Protein AF-A0A653DBW0-F1 (afdb_monomer_lite)

pLDDT: mean 75.41, std 20.05, range [28.97, 97.38]

Foldseek 3Di:
DQVQLVQLQQEPQLVLLVLLLCLLVLLVVCCVPPVVDPDPPLLVVLSVLLSVLSCLLRVVSVVCCQDGLLDGHPDSCVRNPPADPVLNVVSVVVNSVVSSVVSNVLSVLLVVLVCLVCVPDDPPPDPPCVPPPPPPPPDDDDDDDDDDDDDDDDDDDDDPPPSPPPPLVNVLVVVVVVVVVVVVVCLCQQCDPSNHDDVDPVRSVVVVVVLVCLQPPDADPVVVDHGPNFCNNVVNVVCVVVVVVCSSVLSVCCSVLSGSSLSSLVVSLVSLVSLLSSQQWHFDPVHSRDIDGDHDDDSSNVSSVSSNVSSVSSSVSSVVVSVVVVVVVVVVVVVVVPPPPDD

Organism: Callosobruchus maculatus (NCBI:txid64391)

Sequence (343 aa):
MIIYALDRKRVVCHLQDPIKGIVLVFALLYYFFFCRKLMGLQRIFSATTIIVGLFISIDYGLCDEFRCRGYAREKIIDDSGGWSWHTHVAWTAVYVAGLALFAAYFSLLDSYVLDNGEMESHQINIPSSFLSTVSRSVSFPNSNHAASGHYITSSSTDSSHLTKKHSVVHLAMWLHIFGLVIILALFWTDLTPTIGKGKNFAEFLNYTLNGMLCHFEKPVPPNLGPPPCGNVFLFSWFFMCSYVLFVVMSMKFIILSQSAVYTIATMSTALPFVGIWWSLFHVAPHTTGLLIWSPSITGELVCALLGLPIIMVGLYLLCKAHFKDYQWSRIARTNVGSNNAFA

Radius of gyration: 26.09 Å; chains: 1; bounding box: 77×44×79 Å

Secondary structure (DSSP, 8-state):
-HHHH-STTTS-HHHHHHHHHTHHHHHHHHHHHHS-----HHHHHHHHHHHHHHHHHHTHHHH-TTEETTEEPS-THHHHTT--HHHHHHHHHHHHHHHHHHHHHHHHHHHHHHHHHHTTS------GGG---TTTTSS----------------------------HHHHHHHHHHHHHHHHHHTGGGGTSTTTSS-SSHHHHHHHHHHHHHHHHSPPPPGGG-S-TTTTHHHHHHHHHHHHHHHHHHHHHHHHHH--HHHHHHHHHTHHHHHHHHHHHEEE-TTTTTPEEE-----HHHHHHHHHHHHHHHHHHHHHHHHHHHHHHHHHHHHHHHSTTS--

Structure (mmCIF, N/CA/C/O backbone):
data_AF-A0A653DBW0-F1
#
_entry.id   AF-A0A653DBW0-F1
#
loop_
_atom_site.group_PDB
_atom_site.id
_atom_site.type_symbol
_atom_site.label_atom_id
_atom_site.label_alt_id
_atom_site.label_comp_id
_atom_site.label_asym_id
_atom_site.label_entity_id
_atom_site.label_seq_id
_atom_site.pdbx_PDB_ins_code
_atom_site.Cartn_x
_atom_site.Cartn_y
_atom_site.Cartn_z
_atom_site.occupancy
_atom_site.B_iso_or_equiv
_atom_site.auth_seq_id
_atom_site.auth_comp_id
_atom_site.auth_asym_id
_atom_site.auth_atom_id
_atom_site.pdbx_PDB_model_num
ATOM 1 N N . MET A 1 1 ? 1.703 -12.853 -2.819 1.00 53.00 1 MET A N 1
ATOM 2 C CA . MET A 1 1 ? 0.871 -12.370 -3.950 1.00 53.00 1 MET A CA 1
ATOM 3 C C . MET A 1 1 ? 1.147 -10.912 -4.303 1.00 53.00 1 MET A C 1
ATOM 5 O O . MET A 1 1 ? 1.545 -10.677 -5.431 1.00 53.00 1 MET A O 1
ATOM 9 N N . ILE A 1 2 ? 1.041 -9.956 -3.367 1.00 58.25 2 ILE A N 1
ATOM 10 C CA . ILE A 1 2 ? 1.339 -8.528 -3.630 1.00 58.25 2 ILE A CA 1
ATOM 11 C C . ILE A 1 2 ? 2.748 -8.323 -4.217 1.00 58.25 2 ILE A C 1
ATOM 13 O O . ILE A 1 2 ? 2.888 -7.667 -5.238 1.00 58.25 2 ILE A O 1
ATOM 17 N N . ILE A 1 3 ? 3.775 -8.949 -3.632 1.00 59.72 3 ILE A N 1
ATOM 18 C CA . ILE A 1 3 ? 5.172 -8.831 -4.095 1.00 59.72 3 ILE A CA 1
ATOM 19 C C . ILE A 1 3 ? 5.338 -9.310 -5.546 1.00 59.72 3 ILE A C 1
ATOM 21 O O . ILE A 1 3 ? 5.998 -8.651 -6.340 1.00 59.72 3 ILE A O 1
ATOM 25 N N . TYR A 1 4 ? 4.682 -10.415 -5.910 1.00 56.66 4 TYR A N 1
ATOM 26 C CA . TYR A 1 4 ? 4.730 -10.950 -7.270 1.00 56.66 4 TYR A CA 1
ATOM 27 C C . TYR A 1 4 ? 3.928 -10.105 -8.266 1.00 56.66 4 TYR A C 1
ATOM 29 O O . TYR A 1 4 ? 4.303 -10.055 -9.429 1.00 56.66 4 TYR A O 1
ATOM 37 N N . ALA A 1 5 ? 2.857 -9.431 -7.842 1.00 56.16 5 ALA A N 1
ATOM 38 C CA . ALA A 1 5 ? 2.006 -8.627 -8.723 1.00 56.16 5 ALA A CA 1
ATOM 39 C C . ALA A 1 5 ? 2.448 -7.153 -8.857 1.00 56.16 5 ALA A C 1
ATOM 41 O O . ALA A 1 5 ? 2.054 -6.492 -9.811 1.00 56.16 5 ALA A O 1
ATOM 42 N N . LEU A 1 6 ? 3.287 -6.645 -7.945 1.00 58.69 6 LEU A N 1
ATOM 43 C CA . LEU A 1 6 ? 3.785 -5.256 -7.934 1.00 58.69 6 LEU A CA 1
ATOM 44 C C . LEU A 1 6 ? 4.787 -4.923 -9.049 1.00 58.69 6 LEU A C 1
ATOM 46 O O . LEU A 1 6 ? 5.217 -3.773 -9.174 1.00 58.69 6 LEU A O 1
ATOM 50 N N . ASP A 1 7 ? 5.176 -5.909 -9.851 1.00 66.56 7 ASP A N 1
ATOM 51 C CA . ASP A 1 7 ? 6.008 -5.663 -11.016 1.00 66.56 7 ASP A CA 1
ATOM 52 C C . ASP A 1 7 ? 5.302 -4.725 -12.005 1.00 66.56 7 ASP A C 1
ATOM 54 O O . ASP A 1 7 ? 4.140 -4.939 -12.356 1.00 66.56 7 ASP A O 1
ATOM 58 N N . ARG A 1 8 ? 6.022 -3.706 -12.491 1.00 63.44 8 ARG A N 1
ATOM 59 C CA . ARG A 1 8 ? 5.486 -2.683 -13.411 1.00 63.44 8 ARG A CA 1
ATOM 60 C C . ARG A 1 8 ? 4.940 -3.298 -14.705 1.00 63.44 8 ARG A C 1
ATOM 62 O O . ARG A 1 8 ? 4.014 -2.749 -15.286 1.00 63.44 8 ARG A O 1
ATOM 69 N N . LYS A 1 9 ? 5.481 -4.459 -15.098 1.00 68.94 9 LYS A N 1
ATOM 70 C CA . LYS A 1 9 ? 5.048 -5.238 -16.268 1.00 68.94 9 LYS A CA 1
ATOM 71 C C . LYS A 1 9 ? 3.818 -6.112 -16.024 1.00 68.94 9 LYS A C 1
ATOM 73 O O . LYS A 1 9 ? 3.236 -6.617 -16.973 1.00 68.94 9 LYS A O 1
ATOM 78 N N . ARG A 1 10 ? 3.412 -6.312 -14.768 1.00 76.69 10 ARG A N 1
ATOM 79 C CA . ARG A 1 10 ? 2.237 -7.116 -14.395 1.00 76.69 10 ARG A CA 1
ATOM 80 C C . ARG A 1 10 ? 1.012 -6.234 -14.240 1.00 76.69 10 ARG A C 1
ATOM 82 O O . ARG A 1 10 ? 0.040 -6.405 -14.974 1.00 76.69 10 ARG A O 1
ATOM 89 N N . VAL A 1 11 ? 1.097 -5.266 -13.332 1.00 81.81 11 VAL A N 1
ATOM 90 C CA . VAL A 1 11 ? 0.051 -4.267 -13.094 1.00 81.81 11 VAL A CA 1
ATOM 91 C C . VAL A 1 11 ? 0.555 -2.912 -13.558 1.00 81.81 11 VAL A C 1
ATOM 93 O O . VAL A 1 11 ? 1.602 -2.447 -13.099 1.00 81.81 11 VAL A O 1
ATOM 96 N N . VAL A 1 12 ? -0.214 -2.279 -14.444 1.00 82.12 12 VAL A N 1
ATOM 97 C CA . VAL A 1 12 ? 0.151 -0.993 -15.038 1.00 82.12 12 VAL A CA 1
ATOM 98 C C . VAL A 1 12 ? 0.339 0.051 -13.942 1.00 82.12 12 VAL A C 1
ATOM 100 O O . VAL A 1 12 ? -0.477 0.168 -13.031 1.00 82.12 12 VAL A O 1
ATOM 103 N N . CYS A 1 13 ? 1.432 0.805 -14.028 1.00 80.19 13 CYS A N 1
ATOM 104 C CA . CYS A 1 13 ? 1.893 1.687 -12.958 1.00 80.19 13 CYS A CA 1
ATOM 105 C C . CYS A 1 13 ? 0.837 2.689 -12.467 1.00 80.19 13 CYS A C 1
ATOM 107 O O . CYS A 1 13 ? 0.632 2.799 -11.262 1.00 80.19 13 CYS A O 1
ATOM 109 N N . HIS A 1 14 ? 0.139 3.355 -13.392 1.00 82.38 14 HIS A N 1
ATOM 110 C CA . HIS A 1 14 ? -0.876 4.367 -13.081 1.00 82.38 14 HIS A CA 1
ATOM 111 C C . HIS A 1 14 ? -2.088 3.795 -12.313 1.00 82.38 14 HIS A C 1
ATOM 113 O O . HIS A 1 14 ? -2.730 4.499 -11.544 1.00 82.38 14 HIS A O 1
ATOM 119 N N . LEU A 1 15 ? -2.348 2.484 -12.431 1.00 84.81 15 LEU A N 1
ATOM 120 C CA . LEU A 1 15 ? -3.414 1.790 -11.698 1.00 84.81 15 LEU A CA 1
ATOM 121 C C . LEU A 1 15 ? -2.989 1.330 -10.297 1.00 84.81 15 LEU A C 1
ATOM 123 O O . LEU A 1 15 ? -3.848 1.068 -9.455 1.00 84.81 15 LEU A O 1
ATOM 127 N N . GLN A 1 16 ? -1.687 1.199 -10.017 1.00 86.81 16 GLN A N 1
ATOM 128 C CA . GLN A 1 16 ? -1.223 0.583 -8.769 1.00 86.81 16 GLN A CA 1
ATOM 129 C C . GLN A 1 16 ? -1.655 1.380 -7.534 1.00 86.81 16 GLN A C 1
ATOM 131 O O . GLN A 1 16 ? -2.145 0.790 -6.573 1.00 86.81 16 GLN A O 1
ATOM 136 N N . ASP A 1 17 ? -1.479 2.701 -7.543 1.00 86.69 17 ASP A N 1
ATOM 137 C CA . ASP A 1 17 ? -1.779 3.553 -6.386 1.00 86.69 17 ASP A CA 1
ATOM 138 C C . ASP A 1 17 ? -3.290 3.736 -6.146 1.00 86.69 17 ASP A C 1
ATOM 140 O O . ASP A 1 17 ? -3.717 3.545 -5.001 1.00 86.69 17 ASP A O 1
ATOM 144 N N . PRO A 1 18 ? -4.129 3.956 -7.180 1.00 88.94 18 PRO A N 1
ATOM 145 C CA . PRO A 1 18 ? -5.584 3.907 -7.041 1.00 88.94 18 PRO A CA 1
ATOM 146 C C . PRO A 1 18 ? -6.091 2.583 -6.462 1.00 88.94 18 PRO A C 1
ATOM 148 O O . PRO A 1 18 ? -6.883 2.570 -5.517 1.00 88.94 18 PRO A O 1
ATOM 151 N N . ILE A 1 19 ? -5.583 1.450 -6.962 1.00 91.38 19 ILE A N 1
ATOM 152 C CA . ILE A 1 19 ? -6.002 0.124 -6.493 1.00 91.38 19 ILE A CA 1
ATOM 153 C C . ILE A 1 19 ? -5.588 -0.108 -5.031 1.00 91.38 19 ILE A C 1
ATOM 155 O O . ILE A 1 19 ? -6.363 -0.690 -4.270 1.00 91.38 19 ILE A O 1
ATOM 159 N N . LYS A 1 20 ? -4.424 0.392 -4.585 1.00 91.19 20 LYS A N 1
ATOM 160 C CA . LYS A 1 20 ? -4.031 0.337 -3.162 1.00 91.19 20 LYS A CA 1
ATOM 161 C C . LYS A 1 20 ? -5.043 1.035 -2.261 1.00 91.19 20 LYS A C 1
ATOM 163 O O . LYS A 1 20 ? -5.280 0.538 -1.165 1.00 91.19 20 LYS A O 1
ATOM 168 N N . GLY A 1 21 ? -5.668 2.127 -2.708 1.00 90.50 21 GLY A N 1
ATOM 169 C CA . GLY A 1 21 ? -6.696 2.840 -1.939 1.00 90.50 21 GLY A CA 1
ATOM 170 C C . GLY A 1 21 ? -7.897 1.966 -1.552 1.00 90.50 21 GLY A C 1
ATOM 171 O O . GLY A 1 21 ? -8.475 2.141 -0.478 1.00 90.50 21 GLY A O 1
ATOM 172 N N . ILE A 1 22 ? -8.215 0.947 -2.360 1.00 92.50 22 ILE A N 1
ATOM 173 C CA . ILE A 1 22 ? -9.320 0.003 -2.118 1.00 92.50 22 ILE A CA 1
ATOM 174 C C . ILE A 1 22 ? -9.077 -0.850 -0.858 1.00 92.50 22 ILE A C 1
ATOM 176 O O . ILE A 1 22 ? -10.027 -1.356 -0.258 1.00 92.50 22 ILE A O 1
ATOM 180 N N . VAL A 1 23 ? -7.830 -0.966 -0.380 1.00 94.38 23 VAL A N 1
ATOM 181 C CA . VAL A 1 23 ? -7.493 -1.733 0.833 1.00 94.38 23 VAL A CA 1
ATOM 182 C C . VAL A 1 23 ? -8.306 -1.293 2.055 1.00 94.38 23 VAL A C 1
ATOM 184 O O . VAL A 1 23 ? -8.700 -2.133 2.863 1.00 94.38 23 VAL A O 1
ATOM 187 N N . LEU A 1 24 ? -8.622 0.003 2.169 1.00 92.88 24 LEU A N 1
ATOM 188 C CA . LEU A 1 24 ? -9.422 0.535 3.271 1.00 92.88 24 LEU A CA 1
ATOM 189 C C . LEU A 1 24 ? -10.896 0.109 3.172 1.00 92.88 24 LEU A C 1
ATOM 191 O O . LEU A 1 24 ? -11.534 -0.148 4.192 1.00 92.88 24 LEU A O 1
ATOM 195 N N . VAL A 1 25 ? -11.423 -0.029 1.954 1.00 94.00 25 VAL A N 1
ATOM 196 C CA . VAL A 1 25 ? -12.777 -0.551 1.716 1.00 94.00 25 VAL A CA 1
ATOM 197 C C . VAL A 1 25 ? -12.847 -2.017 2.136 1.00 94.00 25 VAL A C 1
ATOM 199 O O . VAL A 1 25 ? -13.748 -2.396 2.884 1.00 94.00 25 VAL A O 1
ATOM 202 N N . PHE A 1 26 ? -11.864 -2.834 1.741 1.00 94.56 26 PHE A N 1
ATOM 203 C CA . PHE A 1 26 ? -11.787 -4.226 2.194 1.00 94.56 26 PHE A CA 1
ATOM 204 C C . PHE A 1 26 ? -11.645 -4.330 3.714 1.00 94.56 26 PHE A C 1
ATOM 206 O O . PHE A 1 26 ? -12.300 -5.170 4.323 1.00 94.56 26 PHE A O 1
ATOM 213 N N . ALA A 1 27 ? -10.851 -3.458 4.340 1.00 92.19 27 ALA A N 1
ATOM 214 C CA . ALA A 1 27 ? -10.713 -3.415 5.793 1.00 92.19 27 ALA A CA 1
ATOM 215 C C . ALA A 1 27 ? -12.052 -3.166 6.499 1.00 92.19 27 ALA A C 1
ATOM 217 O O . ALA A 1 27 ? -12.362 -3.846 7.475 1.00 92.19 27 ALA A O 1
ATOM 218 N N . LEU A 1 28 ? -12.866 -2.232 5.994 1.00 90.50 28 LEU A N 1
ATOM 219 C CA . LEU A 1 28 ? -14.209 -1.995 6.524 1.00 90.50 28 LEU A CA 1
ATOM 220 C C . LEU A 1 28 ? -15.112 -3.212 6.342 1.00 90.50 28 LEU A C 1
ATOM 222 O O . LEU A 1 28 ? -15.745 -3.638 7.305 1.00 90.50 28 LEU A O 1
ATOM 226 N N . LEU A 1 29 ? -15.153 -3.792 5.139 1.00 91.81 29 LEU A N 1
ATOM 227 C CA . LEU A 1 29 ? -15.969 -4.978 4.865 1.00 91.81 29 LEU A CA 1
ATOM 228 C C . LEU A 1 29 ? -15.603 -6.125 5.812 1.00 91.81 29 LEU A C 1
ATOM 230 O O . LEU A 1 29 ? -16.479 -6.694 6.461 1.00 91.81 29 LEU A O 1
ATOM 234 N N . TYR A 1 30 ? -14.313 -6.427 5.958 1.00 90.81 30 TYR A N 1
ATOM 235 C CA . TYR A 1 30 ? -13.864 -7.479 6.863 1.00 90.81 30 TYR A CA 1
ATOM 236 C C . TYR A 1 30 ? -14.147 -7.173 8.325 1.00 90.81 30 TYR A C 1
ATOM 238 O O . TYR A 1 30 ? -14.548 -8.078 9.053 1.00 90.81 30 TYR A O 1
ATOM 246 N N . TYR A 1 31 ? -14.026 -5.919 8.748 1.00 85.38 31 TYR A N 1
ATOM 247 C CA . TYR A 1 31 ? -14.410 -5.524 10.096 1.00 85.38 31 TYR A CA 1
ATOM 248 C C . TYR A 1 31 ? -15.899 -5.802 10.372 1.00 85.38 31 TYR A C 1
ATOM 250 O O . TYR A 1 31 ? -16.232 -6.361 11.418 1.00 85.38 31 TYR A O 1
ATOM 258 N N . PHE A 1 32 ? -16.791 -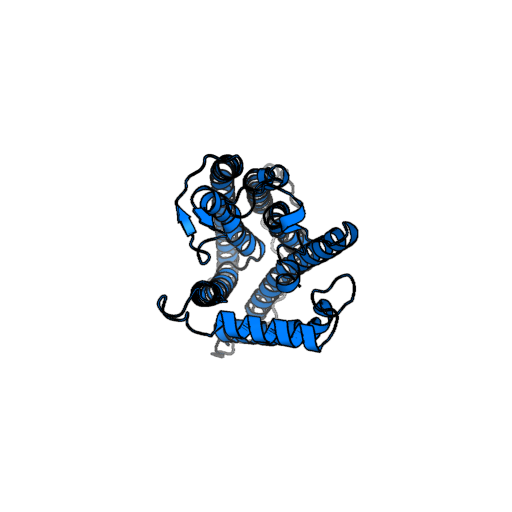5.491 9.423 1.00 83.75 32 PHE A N 1
ATOM 259 C CA . PHE A 1 32 ? -18.224 -5.775 9.559 1.00 83.75 32 PHE A CA 1
ATOM 260 C C . PHE A 1 32 ? -18.533 -7.279 9.605 1.00 83.75 32 PHE A C 1
ATOM 262 O O . PHE A 1 32 ? -19.328 -7.706 10.442 1.00 83.75 32 PHE A O 1
ATOM 269 N N . PHE A 1 33 ? -17.908 -8.087 8.742 1.00 83.38 33 PHE A N 1
ATOM 270 C CA . PHE A 1 33 ? -18.204 -9.522 8.655 1.00 83.38 33 PHE A CA 1
ATOM 271 C C . PHE A 1 33 ? -17.533 -10.363 9.751 1.00 83.38 33 PHE A C 1
ATOM 273 O O . PHE A 1 33 ? -18.181 -11.240 10.324 1.00 83.38 33 PHE A O 1
ATOM 280 N N . PHE A 1 34 ? -16.253 -10.114 10.046 1.00 75.94 34 PHE A N 1
ATOM 281 C CA . PHE A 1 34 ? -15.450 -10.965 10.931 1.00 75.94 34 PHE A CA 1
ATOM 282 C C . PHE A 1 34 ? -15.455 -10.498 12.383 1.00 75.94 34 PHE A C 1
ATOM 284 O O . PHE A 1 34 ? -15.617 -11.325 13.277 1.00 75.94 34 PHE A O 1
ATOM 291 N N . CYS A 1 35 ? -15.335 -9.194 12.643 1.00 68.12 35 CYS A N 1
ATOM 292 C CA . CYS A 1 35 ? -15.240 -8.712 14.022 1.00 68.12 35 CYS A CA 1
ATOM 293 C C . CYS A 1 35 ? -16.610 -8.620 14.712 1.00 68.12 35 CYS A C 1
ATOM 295 O O . CYS A 1 35 ? -16.651 -8.533 15.936 1.00 68.12 35 CYS A O 1
ATOM 297 N N . ARG A 1 36 ? -17.728 -8.612 13.959 1.00 59.25 36 ARG A N 1
ATOM 298 C CA . ARG A 1 36 ? -19.129 -8.498 14.443 1.00 59.25 36 ARG A CA 1
ATOM 299 C C . ARG A 1 36 ? -19.401 -7.349 15.435 1.00 59.25 36 ARG A C 1
ATOM 301 O O . ARG A 1 36 ? -20.495 -7.259 15.990 1.00 59.25 36 ARG A O 1
ATOM 308 N N . LYS A 1 37 ? -18.444 -6.444 15.651 1.00 63.66 37 LYS A N 1
ATOM 309 C CA . LYS A 1 37 ? -18.590 -5.260 16.499 1.00 63.66 37 LYS A CA 1
ATOM 310 C C . LYS A 1 37 ? -19.305 -4.191 15.678 1.00 63.66 37 LYS A C 1
ATOM 312 O O . LYS A 1 37 ? -18.805 -3.755 14.642 1.00 63.66 37 LYS A O 1
ATOM 317 N N . LEU A 1 38 ? -20.490 -3.781 16.132 1.00 64.31 38 LEU A N 1
ATOM 318 C CA . LEU A 1 38 ? -21.212 -2.663 15.530 1.00 64.31 38 LEU A CA 1
ATOM 319 C C . LEU A 1 38 ? -20.337 -1.410 15.632 1.00 64.31 38 LEU A C 1
ATOM 321 O O . LEU A 1 38 ? -20.070 -0.899 16.719 1.00 64.31 38 LEU A O 1
ATOM 325 N N . MET A 1 39 ? -19.861 -0.933 14.486 1.00 70.75 39 MET A N 1
ATOM 326 C CA . MET A 1 39 ? -19.103 0.306 14.409 1.00 70.75 39 MET A CA 1
ATOM 327 C C . MET A 1 39 ? -20.068 1.467 14.667 1.00 70.75 39 MET A C 1
ATOM 329 O O . MET A 1 39 ? -21.089 1.591 13.992 1.00 70.75 39 MET A O 1
ATOM 333 N N . GLY A 1 40 ? -19.766 2.318 15.652 1.00 76.25 40 GLY A N 1
ATOM 334 C CA . GLY A 1 40 ? -20.583 3.503 15.915 1.00 76.25 40 GLY A CA 1
ATOM 335 C C . GLY A 1 40 ? -20.693 4.386 14.666 1.00 76.25 40 GLY A C 1
ATOM 336 O O . GLY A 1 40 ? -19.730 4.518 13.908 1.00 76.25 40 GLY A O 1
ATOM 337 N N . LEU A 1 41 ? -21.847 5.029 14.465 1.00 81.44 41 LEU A N 1
ATOM 338 C CA . LEU A 1 41 ? -22.129 5.843 13.273 1.00 81.44 41 LEU A CA 1
ATOM 339 C C . LEU A 1 41 ? -21.055 6.915 13.015 1.00 81.44 41 LEU A C 1
ATOM 341 O O . LEU A 1 41 ? -20.652 7.132 11.875 1.00 81.44 41 LEU A O 1
ATOM 345 N N . GLN A 1 42 ? -20.509 7.514 14.079 1.00 84.94 42 GLN A N 1
ATOM 346 C CA . GLN A 1 42 ? -19.409 8.478 13.990 1.00 84.94 42 GLN A CA 1
ATOM 347 C C . GLN A 1 42 ? -18.132 7.871 13.383 1.00 84.94 42 GLN A C 1
ATOM 349 O O . GLN A 1 42 ? -17.454 8.528 12.592 1.00 84.94 42 GLN A O 1
ATOM 354 N N . ARG A 1 43 ? -17.794 6.622 13.726 1.00 85.12 43 ARG A N 1
ATOM 355 C CA . ARG A 1 43 ? -16.612 5.931 13.193 1.00 85.12 43 ARG A CA 1
ATOM 356 C C . ARG A 1 43 ? -16.800 5.563 11.722 1.00 85.12 43 ARG A C 1
ATOM 358 O O . ARG A 1 43 ? -15.861 5.730 10.952 1.00 85.12 43 ARG A O 1
ATOM 365 N N . ILE A 1 44 ? -18.002 5.125 11.336 1.00 88.25 44 ILE A N 1
ATOM 366 C CA . ILE A 1 44 ? -18.341 4.839 9.933 1.00 88.25 44 ILE A CA 1
ATOM 367 C C . ILE A 1 44 ? -18.205 6.116 9.105 1.00 88.25 44 ILE A C 1
ATOM 369 O O . ILE A 1 44 ? -17.464 6.119 8.130 1.00 88.25 44 ILE A O 1
ATOM 373 N N . PHE A 1 45 ? -18.825 7.215 9.546 1.00 90.50 45 PHE A N 1
ATOM 374 C CA . PHE A 1 45 ? -18.742 8.506 8.858 1.00 90.50 45 PHE A CA 1
ATOM 375 C C . PHE A 1 45 ? -17.296 9.019 8.737 1.00 90.50 45 PHE A C 1
ATOM 377 O O . PHE A 1 45 ? -16.885 9.545 7.701 1.00 90.50 45 PHE A O 1
ATOM 384 N N . SER A 1 46 ? -16.491 8.829 9.786 1.00 92.94 46 SER A N 1
ATOM 385 C CA . SER A 1 46 ? -15.073 9.203 9.764 1.00 92.94 46 SER A CA 1
ATOM 386 C C . SER A 1 46 ? -14.288 8.344 8.767 1.00 92.94 46 SER A C 1
ATOM 388 O O . SER A 1 46 ? -13.530 8.880 7.965 1.00 92.94 46 SER A O 1
ATOM 390 N N . ALA A 1 47 ? -14.510 7.026 8.750 1.00 91.69 47 ALA A N 1
ATOM 391 C CA . ALA A 1 47 ? -13.860 6.116 7.810 1.00 91.69 47 ALA A CA 1
ATOM 392 C C . ALA A 1 47 ? -14.275 6.385 6.354 1.00 91.69 47 ALA A C 1
ATOM 394 O O . ALA A 1 47 ? -13.416 6.410 5.475 1.00 91.69 47 ALA A O 1
ATOM 395 N N . THR A 1 48 ? -15.553 6.669 6.086 1.00 93.00 48 THR A N 1
ATOM 396 C CA . THR A 1 48 ? -16.009 7.063 4.744 1.00 93.00 48 THR A CA 1
ATOM 397 C C . THR A 1 48 ? -15.415 8.397 4.308 1.00 93.00 48 THR A C 1
ATOM 399 O O . THR A 1 48 ? -15.051 8.534 3.146 1.00 93.00 48 THR A O 1
ATOM 402 N N . THR A 1 49 ? -15.241 9.356 5.225 1.00 95.88 49 THR A N 1
ATOM 403 C CA . THR A 1 49 ? -14.549 10.625 4.928 1.00 95.88 49 THR A CA 1
ATOM 404 C C . THR A 1 49 ? -13.107 10.374 4.479 1.00 95.88 49 THR A C 1
ATOM 406 O O . THR A 1 49 ? -12.660 10.956 3.494 1.00 95.88 49 THR A O 1
ATOM 409 N N . ILE A 1 50 ? -12.394 9.458 5.146 1.00 96.12 50 ILE A N 1
ATOM 410 C CA . ILE A 1 50 ? -11.036 9.056 4.748 1.00 96.12 50 ILE A CA 1
ATOM 411 C C . ILE A 1 50 ? -11.051 8.400 3.365 1.00 96.12 50 ILE A C 1
ATOM 413 O O . ILE A 1 50 ? -10.217 8.738 2.534 1.00 96.12 50 ILE A O 1
ATOM 417 N N . ILE A 1 51 ? -12.004 7.502 3.096 1.00 95.25 51 ILE A N 1
ATOM 418 C CA . ILE A 1 51 ? -12.146 6.846 1.789 1.00 95.25 51 ILE A CA 1
ATOM 419 C C . ILE A 1 51 ? -12.366 7.881 0.683 1.00 95.25 51 ILE A C 1
ATOM 421 O O . ILE A 1 51 ? -11.654 7.854 -0.315 1.00 95.25 51 ILE A O 1
ATOM 425 N N . VAL A 1 52 ? -13.294 8.823 0.871 1.00 95.62 52 VAL A N 1
ATOM 426 C CA . VAL A 1 52 ? -13.554 9.898 -0.099 1.00 95.62 52 VAL A CA 1
ATOM 427 C C . VAL A 1 52 ? -12.305 10.753 -0.317 1.00 95.62 52 VAL A C 1
ATOM 429 O O . VAL A 1 52 ? -11.945 11.021 -1.459 1.00 95.62 52 VAL A O 1
ATOM 432 N N . GLY A 1 53 ? -11.603 11.132 0.754 1.00 95.81 53 GLY A N 1
ATOM 433 C CA . GLY A 1 53 ? -10.352 11.881 0.648 1.00 95.81 53 GLY A CA 1
ATOM 434 C C . GLY A 1 53 ? -9.248 11.112 -0.087 1.00 95.81 53 GLY A C 1
ATOM 435 O O . GLY A 1 53 ? -8.525 11.702 -0.887 1.00 95.81 53 GLY A O 1
ATOM 436 N N . LEU A 1 54 ? -9.146 9.794 0.128 1.00 94.81 54 LEU A N 1
ATOM 437 C CA . LEU A 1 54 ? -8.221 8.924 -0.602 1.00 94.81 54 LEU A CA 1
ATOM 438 C C . LEU A 1 54 ? -8.573 8.853 -2.082 1.00 94.81 54 LEU A C 1
ATOM 440 O O . LEU A 1 54 ? -7.676 9.038 -2.894 1.00 94.81 54 LEU A O 1
ATOM 444 N N . PHE A 1 55 ? -9.849 8.655 -2.428 1.00 94.00 55 PHE A N 1
ATOM 445 C CA . PHE A 1 55 ? -10.299 8.688 -3.820 1.00 94.00 55 PHE A CA 1
ATOM 446 C C . PHE A 1 55 ? -9.931 10.018 -4.474 1.00 94.00 55 PHE A C 1
ATOM 448 O O . PHE A 1 55 ? -9.201 10.009 -5.452 1.00 94.00 55 PHE A O 1
ATOM 455 N N . ILE A 1 56 ? -10.301 11.157 -3.881 1.00 94.25 56 ILE A N 1
ATOM 456 C CA . ILE A 1 56 ? -9.937 12.482 -4.413 1.00 94.25 56 ILE A CA 1
ATOM 457 C C . ILE A 1 56 ? -8.422 12.610 -4.614 1.00 94.25 56 ILE A C 1
ATOM 459 O O . ILE A 1 56 ? -7.983 13.176 -5.611 1.00 94.25 56 ILE A O 1
ATOM 463 N N . SER A 1 57 ? -7.623 12.071 -3.690 1.00 93.38 57 SER A N 1
ATOM 464 C CA . SER A 1 57 ? -6.166 12.140 -3.757 1.00 93.38 57 SER A CA 1
ATOM 465 C C . SER A 1 57 ? -5.541 11.310 -4.877 1.00 93.38 57 SER A C 1
ATOM 467 O O . SER A 1 57 ? -4.466 11.686 -5.340 1.00 93.38 57 SER A O 1
ATOM 469 N N . ILE A 1 58 ? -6.123 10.167 -5.240 1.00 90.88 58 ILE A N 1
ATOM 470 C CA . ILE A 1 58 ? -5.474 9.173 -6.115 1.00 90.88 58 ILE A CA 1
ATOM 471 C C . ILE A 1 58 ? -6.186 8.985 -7.457 1.00 90.88 58 ILE A C 1
ATOM 473 O O . ILE A 1 58 ? -5.580 8.446 -8.376 1.00 90.88 58 ILE A O 1
ATOM 477 N N . ASP A 1 59 ? -7.434 9.436 -7.597 1.00 88.88 59 ASP A N 1
ATOM 478 C CA . ASP A 1 59 ? -8.271 9.211 -8.785 1.00 88.88 59 ASP A CA 1
ATOM 479 C C . ASP A 1 59 ? -7.653 9.798 -10.059 1.00 88.88 59 ASP A C 1
ATOM 481 O O . ASP A 1 59 ? -7.745 9.200 -11.126 1.00 88.88 59 ASP A O 1
ATOM 485 N N . TYR A 1 60 ? -6.905 10.902 -9.945 1.00 85.81 60 TYR A N 1
ATOM 486 C CA . TYR A 1 60 ? -6.188 11.471 -11.089 1.00 85.81 60 TYR A CA 1
ATOM 487 C C . TYR A 1 60 ? -5.179 10.493 -11.711 1.00 85.81 60 TYR A C 1
ATOM 489 O O . TYR A 1 60 ? -4.971 10.525 -12.921 1.00 85.81 60 TYR A O 1
ATOM 497 N N . GLY A 1 61 ? -4.611 9.572 -10.924 1.00 81.56 61 GLY A N 1
ATOM 498 C CA . GLY A 1 61 ? -3.732 8.522 -11.438 1.00 81.56 61 GLY A CA 1
ATOM 499 C C . GLY A 1 61 ? -4.430 7.578 -12.425 1.00 81.56 61 GLY A C 1
ATOM 500 O O . GLY A 1 61 ? -3.776 7.040 -13.310 1.00 81.56 61 GLY A O 1
ATOM 501 N N . LEU A 1 62 ? -5.758 7.415 -12.353 1.00 83.25 62 LEU A N 1
ATOM 502 C CA . LEU A 1 62 ? -6.518 6.655 -13.357 1.00 83.25 62 LEU A CA 1
ATOM 503 C C . LEU A 1 62 ? -6.582 7.378 -14.709 1.00 83.25 62 LEU A C 1
ATOM 505 O O . LEU A 1 62 ? -6.706 6.727 -15.743 1.00 83.25 62 LEU A O 1
ATOM 509 N N . CYS A 1 63 ? -6.493 8.708 -14.697 1.00 83.81 63 CYS A N 1
ATOM 510 C CA . CYS A 1 63 ? -6.551 9.549 -15.889 1.00 83.81 63 CYS A CA 1
ATOM 511 C C . CYS A 1 63 ? -5.163 9.834 -16.489 1.00 83.81 63 CYS A C 1
ATOM 513 O O . CYS A 1 63 ? -5.077 10.191 -17.663 1.00 83.81 63 CYS A O 1
ATOM 515 N N . ASP A 1 64 ? -4.078 9.687 -15.719 1.00 79.94 64 ASP A N 1
ATOM 516 C CA . ASP A 1 64 ? -2.706 9.955 -16.174 1.00 79.94 64 ASP A CA 1
ATOM 517 C C . ASP A 1 64 ? -2.021 8.696 -16.745 1.00 79.94 64 ASP A C 1
ATOM 519 O O . ASP A 1 64 ? -1.097 8.102 -16.177 1.00 79.94 64 ASP A O 1
ATOM 523 N N . GLU A 1 65 ? -2.470 8.279 -17.933 1.00 77.88 65 GLU A N 1
ATOM 524 C CA . GLU A 1 65 ? -1.913 7.119 -18.641 1.00 77.88 65 GLU A CA 1
ATOM 525 C C . GLU A 1 65 ? -0.479 7.349 -19.153 1.00 77.88 65 GLU A C 1
ATOM 527 O O . GLU A 1 65 ? 0.183 6.401 -19.575 1.00 77.88 65 GLU A O 1
ATOM 532 N N . PHE A 1 66 ? 0.050 8.572 -19.082 1.00 76.31 66 PHE A N 1
ATOM 533 C CA . PHE A 1 66 ? 1.378 8.903 -19.596 1.00 76.31 66 PHE A CA 1
ATOM 534 C C . PHE A 1 66 ? 2.398 9.175 -18.500 1.00 76.31 66 PHE A C 1
ATOM 536 O O . PHE A 1 66 ? 3.574 9.302 -18.814 1.00 76.31 66 PHE A O 1
ATOM 543 N N . ARG A 1 67 ? 2.040 9.173 -17.214 1.00 75.06 67 ARG A N 1
ATOM 544 C CA . ARG A 1 67 ? 3.032 9.282 -16.133 1.00 75.06 67 ARG A CA 1
ATOM 545 C C . ARG A 1 67 ? 3.108 8.044 -15.269 1.00 75.06 67 ARG A C 1
ATOM 547 O O . ARG A 1 67 ? 2.160 7.283 -15.117 1.00 75.06 67 ARG A O 1
ATOM 554 N N . CYS A 1 68 ? 4.306 7.779 -14.773 1.00 77.44 68 CYS A N 1
ATOM 555 C CA . CYS A 1 68 ? 4.554 6.754 -13.774 1.00 77.44 68 CYS A CA 1
ATOM 556 C C . CYS A 1 68 ? 5.766 7.167 -12.948 1.00 77.44 68 CYS A C 1
ATOM 558 O O . CYS A 1 68 ? 6.851 7.354 -13.499 1.00 77.44 68 CYS A O 1
ATOM 560 N N . ARG A 1 69 ? 5.600 7.279 -11.624 1.00 75.00 69 ARG A N 1
ATOM 561 C CA . ARG A 1 69 ? 6.696 7.587 -10.684 1.00 75.00 69 ARG A CA 1
ATOM 562 C C . ARG A 1 69 ? 7.512 8.825 -11.100 1.00 75.00 69 ARG A C 1
ATOM 564 O O . ARG A 1 69 ? 8.742 8.791 -11.159 1.00 75.00 69 ARG A O 1
ATOM 571 N N . GLY A 1 70 ? 6.805 9.893 -11.469 1.00 71.06 70 GLY A N 1
ATOM 572 C CA . GLY A 1 70 ? 7.387 11.168 -11.903 1.00 71.06 70 GLY A CA 1
ATOM 573 C C . GLY A 1 70 ? 7.937 11.185 -13.335 1.00 71.06 70 GLY A C 1
ATOM 574 O O . GLY A 1 70 ? 8.249 12.257 -13.848 1.00 71.06 70 GLY A O 1
ATOM 575 N N . TYR A 1 71 ? 8.018 10.038 -14.017 1.00 74.00 71 TYR A N 1
ATOM 576 C CA . TYR A 1 71 ? 8.500 9.944 -15.395 1.00 74.00 71 TYR A CA 1
ATOM 577 C C . TYR A 1 71 ? 7.352 10.080 -16.404 1.00 74.00 71 TYR A C 1
ATOM 579 O O . TYR A 1 71 ? 6.360 9.353 -16.310 1.00 74.00 71 TYR A O 1
ATOM 587 N N . ALA A 1 72 ? 7.501 10.995 -17.367 1.00 70.06 72 ALA A N 1
ATOM 588 C CA . ALA A 1 72 ? 6.604 11.128 -18.513 1.00 70.06 72 ALA A CA 1
ATOM 589 C C . ALA A 1 72 ? 6.976 10.095 -19.587 1.00 70.06 72 ALA A C 1
ATOM 591 O O . ALA A 1 72 ? 8.127 10.005 -20.005 1.00 70.06 72 ALA A O 1
ATOM 592 N N . ARG A 1 73 ? 5.999 9.295 -19.999 1.00 69.94 73 ARG A N 1
ATOM 593 C CA . ARG A 1 73 ? 6.115 8.204 -20.963 1.00 69.94 73 ARG A CA 1
ATOM 594 C C . ARG A 1 73 ? 5.878 8.739 -22.367 1.00 69.94 73 ARG A C 1
ATOM 596 O O . ARG A 1 73 ? 4.905 9.449 -22.600 1.00 69.94 73 ARG A O 1
ATOM 603 N N . GLU A 1 74 ? 6.714 8.319 -23.309 1.00 64.44 74 GLU A N 1
ATOM 604 C CA . GLU A 1 74 ? 6.457 8.544 -24.735 1.00 64.44 74 GLU A CA 1
ATOM 605 C C . GLU A 1 74 ? 5.494 7.490 -25.306 1.00 64.44 74 GLU A C 1
ATOM 607 O O . GLU A 1 74 ? 4.713 7.796 -26.207 1.00 64.44 74 GLU A O 1
ATOM 612 N N . LYS A 1 75 ? 5.517 6.248 -24.786 1.00 68.06 75 LYS A N 1
ATOM 613 C CA . LYS A 1 75 ? 4.659 5.140 -25.240 1.00 68.06 75 LYS A CA 1
ATOM 614 C C . LYS A 1 75 ? 4.149 4.287 -24.072 1.00 68.06 75 LYS A C 1
ATOM 616 O O . LYS A 1 75 ? 4.875 3.974 -23.136 1.00 68.06 75 LYS A O 1
ATOM 621 N N . ILE A 1 76 ? 2.892 3.844 -24.160 1.00 65.94 76 ILE A N 1
ATOM 622 C CA . ILE A 1 76 ? 2.234 2.982 -23.153 1.00 65.94 76 ILE A CA 1
ATOM 623 C C . ILE A 1 76 ? 2.875 1.579 -23.090 1.00 65.94 76 ILE A C 1
ATOM 625 O O . ILE A 1 76 ? 2.946 0.963 -22.025 1.00 65.94 76 ILE A O 1
ATOM 629 N N . ILE A 1 77 ? 3.402 1.106 -24.225 1.00 63.72 77 ILE A N 1
ATOM 630 C CA . ILE A 1 77 ? 3.985 -0.237 -24.405 1.00 63.72 77 ILE A CA 1
ATOM 631 C C . ILE A 1 77 ? 5.253 -0.444 -23.556 1.00 63.72 77 ILE A C 1
ATOM 633 O O . ILE A 1 77 ? 5.579 -1.578 -23.195 1.00 63.72 77 ILE A O 1
ATOM 637 N N . ASP A 1 78 ? 5.937 0.642 -23.183 1.00 64.38 78 ASP A N 1
ATOM 638 C CA . ASP A 1 78 ? 7.184 0.590 -22.410 1.00 64.38 78 ASP A CA 1
ATOM 639 C C . ASP A 1 78 ? 6.980 -0.035 -21.013 1.00 64.38 78 ASP A C 1
ATOM 641 O O . ASP A 1 78 ? 7.905 -0.630 -20.453 1.00 64.38 78 ASP A O 1
ATOM 645 N N . ASP A 1 79 ? 5.745 0.009 -20.494 1.00 61.94 79 ASP A N 1
ATOM 646 C CA . ASP A 1 79 ? 5.373 -0.537 -19.185 1.00 61.94 79 ASP A CA 1
ATOM 647 C C . ASP A 1 79 ? 4.648 -1.875 -19.262 1.00 61.94 79 ASP A C 1
ATOM 649 O O . ASP A 1 79 ? 4.895 -2.738 -18.423 1.00 61.94 79 ASP A O 1
ATOM 653 N N . SER A 1 80 ? 3.778 -2.077 -20.255 1.00 63.59 80 SER A N 1
ATOM 654 C CA . SER A 1 80 ? 3.040 -3.337 -20.427 1.00 63.59 80 SER A CA 1
ATOM 655 C C . SER A 1 80 ? 3.924 -4.467 -20.963 1.00 63.59 80 SER A C 1
ATOM 657 O O . SER A 1 80 ? 3.604 -5.646 -20.816 1.00 63.59 80 SER A O 1
ATOM 659 N N . GLY A 1 81 ? 5.057 -4.129 -21.589 1.00 69.31 81 GLY A N 1
ATOM 660 C CA . GLY A 1 81 ? 5.853 -5.089 -22.344 1.00 69.31 81 GLY A CA 1
ATOM 661 C C . GLY A 1 81 ? 5.046 -5.714 -23.489 1.00 69.31 81 GLY A C 1
ATOM 662 O O . GLY A 1 81 ? 4.019 -5.189 -23.913 1.00 69.31 81 GLY A O 1
ATOM 663 N N . GLY A 1 82 ? 5.508 -6.862 -23.990 1.00 72.06 82 GLY A N 1
ATOM 664 C CA . GLY A 1 82 ? 4.821 -7.625 -25.043 1.00 72.06 82 GLY A CA 1
ATOM 665 C C . GLY A 1 82 ? 3.704 -8.540 -24.531 1.00 72.06 82 GLY A C 1
ATOM 666 O O . GLY A 1 82 ? 3.451 -9.578 -25.139 1.00 72.06 82 GLY A O 1
ATOM 667 N N . TRP A 1 83 ? 3.115 -8.246 -23.371 1.00 79.38 83 TRP A N 1
ATOM 668 C CA . TRP A 1 83 ? 2.102 -9.100 -22.753 1.00 79.38 83 TRP A CA 1
ATOM 669 C C . TRP A 1 83 ? 0.698 -8.764 -23.251 1.00 79.38 83 TRP A C 1
ATOM 671 O O . TRP A 1 83 ? 0.392 -7.634 -23.622 1.00 79.38 83 TRP A O 1
ATOM 681 N N . SER A 1 84 ? -0.165 -9.782 -23.287 1.00 84.06 84 SER A N 1
ATOM 682 C CA . SER A 1 84 ? -1.548 -9.608 -23.727 1.00 84.06 84 SER A CA 1
ATOM 683 C C . SER A 1 84 ? -2.380 -8.875 -22.672 1.00 84.06 84 SER A C 1
ATOM 685 O O . SER A 1 84 ? -2.133 -9.002 -21.470 1.00 84.06 84 SER A O 1
ATOM 687 N N . TRP A 1 85 ? -3.434 -8.179 -23.107 1.00 82.12 85 TRP A N 1
ATOM 688 C CA . TRP A 1 85 ? -4.397 -7.536 -22.206 1.00 82.12 85 TRP A CA 1
ATOM 689 C C . TRP A 1 85 ? -4.979 -8.508 -21.165 1.00 82.12 85 TRP A C 1
ATOM 691 O O . TRP A 1 85 ? -5.077 -8.178 -19.985 1.00 82.12 85 TRP A O 1
ATOM 701 N N . HIS A 1 86 ? -5.288 -9.744 -21.572 1.00 87.38 86 HIS A N 1
ATOM 702 C CA . HIS A 1 86 ? -5.810 -10.775 -20.671 1.00 87.38 86 HIS A CA 1
ATOM 703 C C . HIS A 1 86 ? -4.846 -11.092 -19.520 1.00 87.38 86 HIS A C 1
ATOM 705 O O . HIS A 1 86 ? -5.276 -11.261 -18.378 1.00 87.38 86 HIS A O 1
ATOM 711 N N . THR A 1 87 ? -3.542 -11.109 -19.801 1.00 85.19 87 THR A N 1
ATOM 712 C CA . THR A 1 87 ? -2.498 -11.331 -18.795 1.00 85.19 87 THR A CA 1
ATOM 713 C C . THR A 1 87 ? -2.471 -10.192 -17.770 1.00 85.19 87 THR A C 1
ATOM 715 O O . THR A 1 87 ? -2.376 -10.450 -16.569 1.00 85.19 87 THR A O 1
ATOM 718 N N . HIS A 1 88 ? -2.624 -8.939 -18.210 1.00 84.75 88 HIS A N 1
ATOM 719 C CA . HIS A 1 88 ? -2.690 -7.781 -17.311 1.00 84.75 88 HIS A CA 1
ATOM 720 C C . HIS A 1 88 ? -3.939 -7.785 -16.429 1.00 84.75 88 HIS A C 1
ATOM 722 O O . HIS A 1 88 ? -3.846 -7.497 -15.234 1.00 84.75 88 HIS A O 1
ATOM 728 N N . VAL A 1 89 ? -5.096 -8.166 -16.977 1.00 88.12 89 VAL A N 1
ATOM 729 C CA . VAL A 1 89 ? -6.337 -8.298 -16.198 1.00 88.12 89 VAL A CA 1
ATOM 730 C C . VAL A 1 89 ? -6.188 -9.382 -15.130 1.00 88.12 89 VAL A C 1
ATOM 732 O O . VAL A 1 89 ? -6.525 -9.146 -13.970 1.00 88.12 89 VAL A O 1
ATOM 735 N N . ALA A 1 90 ? -5.620 -10.540 -15.481 1.00 88.56 90 ALA A N 1
ATOM 736 C CA . ALA A 1 90 ? -5.385 -11.626 -14.531 1.00 88.56 90 ALA A CA 1
ATOM 737 C C . ALA A 1 90 ? -4.456 -11.197 -13.380 1.00 88.56 90 ALA A C 1
ATOM 739 O O . ALA A 1 90 ? -4.773 -11.417 -12.210 1.00 88.56 90 ALA A O 1
ATOM 740 N N . TRP A 1 91 ? -3.343 -10.520 -13.684 1.00 87.88 91 TRP A N 1
ATOM 741 C CA . TRP A 1 91 ? -2.430 -10.012 -12.655 1.00 87.88 91 TRP A CA 1
ATOM 742 C C . TRP A 1 91 ? -3.040 -8.900 -11.804 1.00 87.88 91 TRP A C 1
ATOM 744 O O . TRP A 1 91 ? -2.803 -8.858 -10.597 1.00 87.88 91 TRP A O 1
ATOM 754 N N . THR A 1 92 ? -3.869 -8.045 -12.398 1.00 89.25 92 THR A N 1
ATOM 755 C CA . THR A 1 92 ? -4.627 -7.027 -11.661 1.00 89.25 92 THR A CA 1
ATOM 756 C C . THR A 1 92 ? -5.613 -7.673 -10.688 1.00 89.25 92 THR A C 1
ATOM 758 O O . THR A 1 92 ? -5.669 -7.279 -9.525 1.00 89.25 92 THR A O 1
ATOM 761 N N . ALA A 1 93 ? -6.328 -8.723 -11.101 1.00 90.19 93 ALA A N 1
ATOM 762 C CA . ALA A 1 93 ? -7.217 -9.471 -10.212 1.00 90.19 93 ALA A CA 1
ATOM 763 C C . ALA A 1 93 ? -6.449 -10.137 -9.055 1.00 90.19 93 ALA A C 1
ATOM 765 O O . ALA A 1 93 ? -6.856 -10.039 -7.897 1.00 90.19 93 ALA A O 1
ATOM 766 N N . VAL A 1 94 ? -5.293 -10.746 -9.344 1.00 90.12 94 VAL A N 1
ATOM 767 C CA . VAL A 1 94 ? -4.378 -11.300 -8.330 1.00 90.12 94 VAL A CA 1
ATOM 768 C C . VAL A 1 94 ? -3.886 -10.218 -7.363 1.00 90.12 94 VAL A C 1
ATOM 770 O O . VAL A 1 94 ? -3.765 -10.470 -6.162 1.00 90.12 94 VAL A O 1
ATOM 773 N N . TYR A 1 95 ? -3.622 -9.010 -7.860 1.00 90.19 95 TYR A N 1
ATOM 774 C CA . TYR A 1 95 ? -3.213 -7.875 -7.040 1.00 90.19 95 TYR A CA 1
ATOM 775 C C 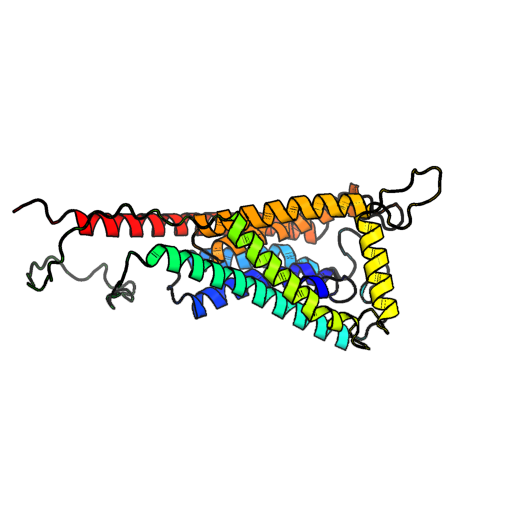. TYR A 1 95 ? -4.324 -7.425 -6.086 1.00 90.19 95 TYR A C 1
ATOM 777 O O . TYR A 1 95 ? -4.082 -7.313 -4.883 1.00 90.19 95 TYR A O 1
ATOM 785 N N . VAL A 1 96 ? -5.549 -7.259 -6.594 1.00 92.56 96 VAL A N 1
ATOM 786 C CA . VAL A 1 96 ? -6.739 -6.925 -5.792 1.00 92.56 96 VAL A CA 1
ATOM 787 C C . VAL A 1 96 ? -7.002 -7.998 -4.733 1.00 92.56 96 VAL A C 1
ATOM 789 O O . VAL A 1 96 ? -7.189 -7.666 -3.563 1.00 92.56 96 VAL A O 1
ATOM 792 N N . ALA A 1 97 ? -6.931 -9.283 -5.097 1.00 92.75 97 ALA A N 1
ATOM 793 C CA . ALA A 1 97 ? -7.046 -10.387 -4.145 1.00 92.75 97 ALA A CA 1
ATOM 794 C C . ALA A 1 97 ? -5.943 -10.335 -3.074 1.00 92.75 97 ALA A C 1
ATOM 796 O O . ALA A 1 97 ? -6.205 -10.554 -1.893 1.00 92.75 97 ALA A O 1
ATOM 797 N N . GLY A 1 98 ? -4.715 -9.981 -3.458 1.00 90.88 98 GLY A N 1
ATOM 798 C CA . GLY A 1 98 ? -3.610 -9.759 -2.531 1.00 90.88 98 GLY A CA 1
ATOM 799 C C . GLY A 1 98 ? -3.881 -8.633 -1.528 1.00 90.88 98 GLY A C 1
ATOM 800 O O . GLY A 1 98 ? -3.618 -8.811 -0.341 1.00 90.88 98 GLY A O 1
ATOM 801 N N . LEU A 1 99 ? -4.430 -7.499 -1.976 1.00 92.69 99 LEU A N 1
ATOM 802 C CA . LEU A 1 99 ? -4.822 -6.387 -1.099 1.00 92.69 99 LEU A CA 1
ATOM 803 C C . LEU A 1 99 ? -5.972 -6.770 -0.166 1.00 92.69 99 LEU A C 1
ATOM 805 O O . LEU A 1 99 ? -5.955 -6.410 1.010 1.00 92.69 99 LEU A O 1
ATOM 809 N N . ALA A 1 100 ? -6.935 -7.548 -0.658 1.00 94.06 100 ALA A N 1
ATOM 810 C CA . ALA A 1 100 ? -7.991 -8.103 0.173 1.00 94.06 100 ALA A CA 1
ATOM 811 C C . ALA A 1 100 ? -7.402 -9.034 1.252 1.00 94.06 100 ALA A C 1
ATOM 813 O O . ALA A 1 100 ? -7.714 -8.883 2.427 1.00 94.06 100 ALA A O 1
ATOM 814 N N . LEU A 1 101 ? -6.477 -9.934 0.907 1.00 92.81 101 LEU A N 1
ATOM 815 C CA . LEU A 1 101 ? -5.786 -10.773 1.896 1.00 92.81 101 LEU A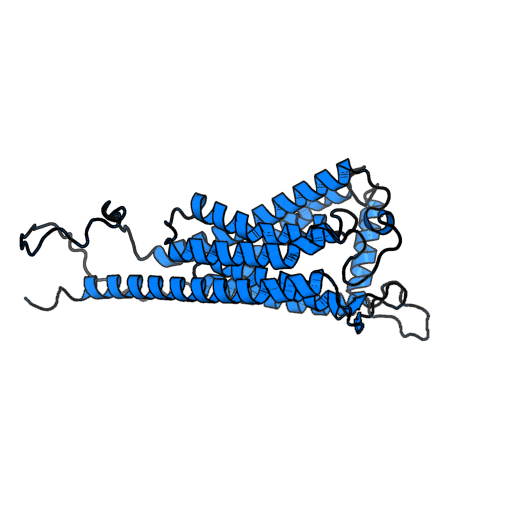 CA 1
ATOM 816 C C . LEU A 1 101 ? -4.973 -9.948 2.903 1.00 92.81 101 LEU A C 1
ATOM 818 O O . LEU A 1 101 ? -4.927 -10.298 4.078 1.00 92.81 101 LEU A O 1
ATOM 822 N N . PHE A 1 102 ? -4.364 -8.842 2.476 1.00 92.50 102 PHE A N 1
ATOM 823 C CA . PHE A 1 102 ? -3.656 -7.926 3.371 1.00 92.50 102 PHE A CA 1
ATOM 824 C C . PHE A 1 102 ? -4.605 -7.247 4.372 1.00 92.50 102 PHE A C 1
ATOM 826 O O . PHE A 1 102 ? -4.3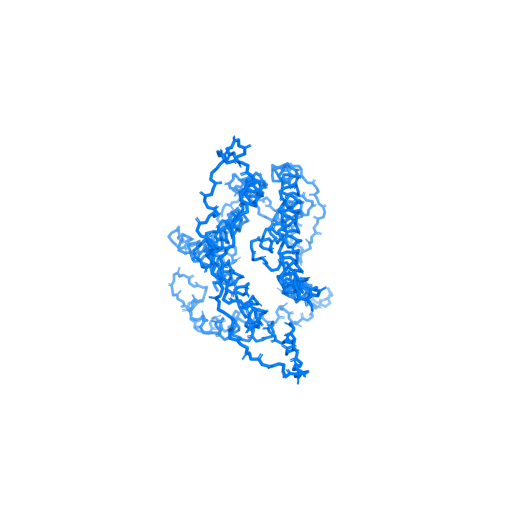17 -7.203 5.567 1.00 92.50 102 PHE A O 1
ATOM 833 N N . ALA A 1 103 ? -5.767 -6.774 3.919 1.00 93.75 103 ALA A N 1
ATOM 834 C CA . ALA A 1 103 ? -6.792 -6.229 4.807 1.00 93.75 103 ALA A CA 1
ATOM 835 C C . ALA A 1 103 ? -7.355 -7.296 5.766 1.00 93.75 103 ALA A C 1
ATOM 837 O O . ALA A 1 103 ? -7.546 -7.026 6.956 1.00 93.75 103 ALA A O 1
ATOM 838 N N . ALA A 1 104 ? -7.569 -8.521 5.274 1.00 92.19 104 ALA A N 1
ATOM 839 C CA . ALA A 1 104 ? -7.987 -9.657 6.092 1.00 92.19 104 ALA A CA 1
ATOM 840 C C . ALA A 1 104 ? -6.933 -9.996 7.153 1.00 92.19 104 ALA A C 1
ATOM 842 O O . ALA A 1 104 ? -7.279 -10.193 8.311 1.00 92.19 104 ALA A O 1
ATOM 843 N N . TYR A 1 105 ? -5.648 -9.986 6.793 1.00 91.69 105 TYR A N 1
ATOM 844 C CA . TYR A 1 105 ? -4.539 -10.220 7.714 1.00 91.69 105 TYR A CA 1
ATOM 845 C C . TYR A 1 105 ? -4.563 -9.258 8.907 1.00 91.69 105 TYR A C 1
ATOM 847 O O . TYR A 1 105 ? -4.525 -9.711 10.047 1.00 91.69 105 TYR A O 1
ATOM 855 N N . PHE A 1 106 ? -4.696 -7.951 8.672 1.00 91.50 106 PHE A N 1
ATOM 856 C CA . PHE A 1 106 ? -4.798 -6.968 9.757 1.00 91.50 106 PHE A CA 1
ATOM 857 C C . PHE A 1 106 ? -6.076 -7.137 10.587 1.00 91.50 106 PHE A C 1
ATOM 859 O O . PHE A 1 106 ? -6.036 -6.961 11.800 1.00 91.50 106 PHE A O 1
ATOM 866 N N . SER A 1 107 ? -7.193 -7.519 9.962 1.00 90.25 107 SER A N 1
ATOM 867 C CA . SER A 1 107 ? -8.465 -7.764 10.662 1.00 90.25 107 SER A CA 1
ATOM 868 C C . SER A 1 107 ? -8.409 -9.009 11.561 1.00 90.25 107 SER A C 1
ATOM 870 O O . SER A 1 107 ? -8.886 -8.994 12.696 1.00 90.25 107 SER A O 1
ATOM 872 N N . LEU A 1 108 ? -7.778 -10.084 11.081 1.00 89.31 108 LEU A N 1
ATOM 873 C CA . LEU A 1 108 ? -7.532 -11.303 11.852 1.00 89.31 108 LEU A CA 1
ATOM 874 C C . LEU A 1 108 ? -6.513 -11.061 12.965 1.00 89.31 108 LEU A C 1
ATOM 876 O O . LEU A 1 108 ? -6.681 -11.569 14.069 1.00 89.31 108 LEU A O 1
ATOM 880 N N . LEU A 1 109 ? -5.479 -10.263 12.693 1.00 87.25 109 LEU A N 1
ATOM 881 C CA . LEU A 1 109 ? -4.486 -9.877 13.686 1.00 87.25 109 LEU A CA 1
ATOM 882 C C . LEU A 1 109 ? -5.117 -9.063 14.821 1.00 87.25 109 LEU A C 1
ATOM 884 O O . LEU A 1 109 ? -4.836 -9.340 15.980 1.00 87.25 109 LEU A O 1
ATOM 888 N N . ASP A 1 110 ? -5.992 -8.109 14.500 1.00 86.81 110 ASP A N 1
ATOM 889 C CA . ASP A 1 110 ? -6.774 -7.354 15.486 1.00 86.81 110 ASP A CA 1
ATOM 890 C C . ASP A 1 110 ? -7.628 -8.295 16.346 1.00 86.81 110 ASP A C 1
ATOM 892 O O . ASP A 1 110 ? -7.570 -8.243 17.571 1.00 86.81 110 ASP A O 1
ATOM 896 N N . SER A 1 111 ? -8.322 -9.246 15.711 1.00 81.19 111 SER A N 1
ATOM 897 C CA . SER A 1 111 ? -9.108 -10.268 16.415 1.00 81.19 111 SER A CA 1
ATOM 898 C C . SER A 1 111 ? -8.242 -11.120 17.351 1.00 81.19 111 SER A C 1
ATOM 900 O O . SER A 1 111 ? -8.601 -11.307 18.506 1.00 81.19 111 SER A O 1
ATOM 902 N N . TYR A 1 112 ? -7.072 -11.580 16.899 1.00 82.94 112 TYR A N 1
ATOM 903 C CA . TYR A 1 112 ? -6.136 -12.369 17.709 1.00 82.94 112 TYR A CA 1
ATOM 904 C C . TYR A 1 112 ? -5.533 -11.574 18.878 1.00 82.94 112 TYR A C 1
ATOM 906 O O . TYR A 1 112 ? -5.339 -12.111 19.970 1.00 82.94 112 TYR A O 1
ATOM 914 N N . VAL A 1 113 ? -5.209 -10.296 18.662 1.00 78.25 113 VAL A N 1
ATOM 915 C CA . VAL A 1 113 ? -4.686 -9.407 19.712 1.00 78.25 113 VAL A CA 1
ATOM 916 C C . VAL A 1 113 ? -5.758 -9.133 20.769 1.00 78.25 113 VAL A C 1
ATOM 918 O O . VAL A 1 113 ? -5.436 -9.097 21.955 1.00 78.25 113 VAL A O 1
ATOM 921 N N . LEU A 1 114 ? -7.016 -8.974 20.354 1.00 70.31 114 LEU A N 1
ATOM 922 C CA . LEU A 1 114 ? -8.153 -8.772 21.250 1.00 70.31 114 LEU A CA 1
ATOM 923 C C . LEU A 1 114 ? -8.519 -10.041 22.027 1.00 70.31 114 LEU A C 1
ATOM 925 O O . LEU A 1 114 ? -8.681 -9.957 23.238 1.00 70.31 114 LEU A O 1
ATOM 929 N N . ASP A 1 115 ? -8.584 -11.204 21.377 1.00 64.38 115 ASP A N 1
ATOM 930 C CA . ASP A 1 115 ? -8.979 -12.474 22.008 1.00 64.38 115 ASP A CA 1
ATOM 931 C C . ASP A 1 115 ? -7.991 -12.886 23.115 1.00 64.38 115 ASP A C 1
ATOM 933 O O . ASP A 1 115 ? -8.381 -13.227 24.229 1.00 64.38 115 ASP A O 1
ATOM 937 N N . ASN A 1 116 ? -6.686 -12.696 22.882 1.00 55.16 116 ASN A N 1
ATOM 938 C CA . ASN A 1 116 ? -5.663 -12.905 23.914 1.00 55.16 116 ASN A CA 1
ATOM 939 C C . ASN A 1 116 ? -5.662 -11.834 25.023 1.00 55.16 116 ASN A C 1
ATOM 941 O O . ASN A 1 116 ? -5.070 -12.054 26.078 1.00 55.16 116 ASN A O 1
ATOM 945 N N . GLY A 1 117 ? -6.267 -10.666 24.785 1.00 49.78 117 GLY A N 1
ATOM 946 C CA . GLY A 1 117 ? -6.430 -9.604 25.782 1.00 49.78 117 GLY A CA 1
ATOM 947 C C . GLY A 1 117 ? -7.735 -9.704 26.582 1.00 49.78 117 GLY A C 1
ATOM 948 O O . GLY A 1 117 ? -7.802 -9.193 27.699 1.00 49.78 117 GLY A O 1
ATOM 949 N N . GLU A 1 118 ? -8.761 -10.355 26.027 1.00 46.19 118 GLU A N 1
ATOM 950 C CA . GLU A 1 118 ? -10.100 -10.515 26.611 1.00 46.19 118 GLU A CA 1
ATOM 951 C C . GLU A 1 118 ? -10.356 -11.920 27.182 1.00 46.19 118 GLU A C 1
ATOM 953 O O . GLU A 1 118 ? -11.358 -12.102 27.873 1.00 46.19 118 GLU A O 1
ATOM 958 N N . MET A 1 119 ? -9.438 -12.888 27.026 1.00 35.91 119 MET A N 1
ATOM 959 C CA . MET A 1 119 ? -9.580 -14.223 27.636 1.00 35.91 119 MET A CA 1
ATOM 960 C C . MET A 1 119 ? -9.641 -14.211 29.183 1.00 35.91 119 MET A C 1
ATOM 962 O O . MET A 1 119 ? -9.986 -15.221 29.788 1.00 35.91 119 MET A O 1
ATOM 966 N N . GLU A 1 120 ? -9.385 -13.067 29.829 1.00 37.50 120 GLU A N 1
ATOM 967 C CA . GLU A 1 120 ? -9.607 -12.851 31.271 1.00 37.50 120 GLU A CA 1
ATOM 968 C C . GLU A 1 120 ? -10.835 -11.989 31.615 1.00 37.50 120 GLU A C 1
ATOM 970 O O . GLU A 1 120 ? -11.160 -11.810 32.786 1.00 37.50 120 GLU A O 1
ATOM 975 N N . SER A 1 121 ? -11.564 -11.445 30.639 1.00 38.84 121 SER A N 1
ATOM 976 C CA . SER A 1 121 ? -12.785 -10.689 30.924 1.00 38.84 121 SER A CA 1
ATOM 977 C C . SER A 1 121 ? -13.679 -10.584 29.694 1.00 38.84 121 SER A C 1
ATOM 979 O O . SER A 1 121 ? -13.477 -9.700 28.869 1.00 38.84 121 SER A O 1
ATOM 981 N N . HIS A 1 122 ? -14.688 -11.463 29.613 1.00 37.81 122 HIS A N 1
ATOM 982 C CA . HIS A 1 122 ? -16.106 -11.117 29.409 1.00 37.81 122 HIS A CA 1
ATOM 983 C C . HIS A 1 122 ? -16.905 -12.158 28.595 1.00 37.81 122 HIS A C 1
ATOM 985 O O . HIS A 1 122 ? -16.969 -12.110 27.371 1.00 37.81 122 HIS A O 1
ATOM 991 N N . GLN A 1 123 ? -17.720 -12.957 29.295 1.00 30.38 123 GLN A N 1
ATOM 992 C CA . GLN A 1 123 ? -19.116 -13.122 28.877 1.00 30.38 123 GLN A CA 1
ATOM 993 C C . GLN A 1 123 ? -19.829 -11.779 29.121 1.00 30.38 123 GLN A C 1
ATOM 995 O O . GLN A 1 123 ? -20.374 -11.543 30.197 1.00 30.38 123 GLN A O 1
ATOM 1000 N N . ILE A 1 124 ? -19.793 -10.855 28.158 1.00 40.06 124 ILE A N 1
ATOM 1001 C CA . ILE A 1 124 ? -20.759 -9.748 28.136 1.00 40.06 124 ILE A CA 1
ATOM 1002 C C . ILE A 1 124 ? -21.970 -10.250 27.356 1.00 40.06 124 ILE A C 1
ATOM 1004 O O . ILE A 1 124 ? -21.965 -10.296 26.127 1.00 40.06 124 ILE A O 1
ATOM 1008 N N . ASN A 1 125 ? -23.024 -10.614 28.087 1.00 30.58 125 ASN A N 1
ATOM 1009 C CA . ASN A 1 125 ? -24.373 -10.597 27.538 1.00 30.58 125 ASN A CA 1
ATOM 1010 C C . ASN A 1 125 ? -24.669 -9.155 27.120 1.00 30.58 125 ASN A C 1
ATOM 1012 O O . ASN A 1 125 ? -24.822 -8.279 27.969 1.00 30.58 125 ASN A O 1
ATOM 1016 N N . ILE A 1 126 ? -24.711 -8.902 25.814 1.00 40.81 126 ILE A N 1
ATOM 1017 C CA . ILE A 1 126 ? -25.154 -7.624 25.258 1.00 40.81 126 ILE A CA 1
ATOM 1018 C C . ILE A 1 126 ? -26.668 -7.547 25.505 1.00 40.81 126 ILE A C 1
ATOM 1020 O O . ILE A 1 126 ? -27.405 -8.343 24.917 1.00 40.81 126 ILE A O 1
ATOM 1024 N N . PRO A 1 127 ? -27.176 -6.633 26.352 1.00 35.19 127 PRO A N 1
ATOM 1025 C CA . PRO A 1 127 ? -28.610 -6.440 26.449 1.00 35.19 127 PRO A CA 1
ATOM 1026 C C . PRO A 1 127 ? -29.105 -5.870 25.116 1.00 35.19 127 PRO A C 1
ATOM 1028 O O . PRO A 1 127 ? -28.536 -4.925 24.566 1.00 35.19 127 PRO A O 1
ATOM 1031 N N . SER A 1 128 ? -30.192 -6.440 24.605 1.00 37.66 128 SER A N 1
ATOM 1032 C CA . SER A 1 128 ? -30.885 -6.107 23.350 1.00 37.66 128 SER A CA 1
ATOM 1033 C C . SER A 1 128 ? -31.437 -4.669 23.266 1.00 37.66 128 SER A C 1
ATOM 1035 O O . SER A 1 128 ? -32.208 -4.346 22.368 1.00 37.66 128 SER A O 1
ATOM 1037 N N . SER A 1 129 ? -31.037 -3.772 24.169 1.00 38.97 129 SER A N 1
ATOM 1038 C CA . SER A 1 129 ? -31.500 -2.387 24.256 1.00 38.97 129 SER A CA 1
ATOM 1039 C C . SER A 1 129 ? -30.663 -1.380 23.455 1.00 38.97 129 SER A C 1
ATOM 1041 O O . SER A 1 129 ? -31.049 -0.214 23.373 1.00 38.97 129 SER A O 1
ATOM 1043 N N . PHE A 1 130 ? -29.556 -1.794 22.825 1.00 40.16 130 PHE A N 1
ATOM 1044 C CA . PHE A 1 130 ? -28.694 -0.891 22.041 1.00 40.16 130 PHE A CA 1
ATOM 1045 C C . PHE A 1 130 ? -29.186 -0.587 20.615 1.00 40.16 130 PHE A C 1
ATOM 1047 O O . PHE A 1 130 ? -28.608 0.261 19.939 1.00 40.16 130 PHE A O 1
ATOM 1054 N N . LEU A 1 131 ? -30.309 -1.177 20.192 1.00 38.84 131 LEU A N 1
ATOM 1055 C CA . LEU A 1 131 ? -31.145 -0.661 19.099 1.00 38.84 131 LEU A CA 1
ATOM 1056 C C . LEU A 1 131 ? -32.260 0.236 19.659 1.00 38.84 131 LEU A C 1
ATOM 1058 O O . LEU A 1 131 ? -33.435 0.103 19.336 1.00 38.84 131 LEU A O 1
ATOM 1062 N N . SER A 1 132 ? -31.890 1.178 20.524 1.00 35.66 132 SER A N 1
ATOM 1063 C CA . SER A 1 132 ? -32.748 2.307 20.867 1.00 35.66 132 SER A CA 1
ATOM 1064 C C . SER A 1 132 ? -32.462 3.430 19.876 1.00 35.66 132 SER A C 1
ATOM 1066 O O . SER A 1 132 ? -31.635 4.307 20.117 1.00 35.66 132 SER A O 1
ATOM 1068 N N . THR A 1 133 ? -33.171 3.396 18.752 1.00 38.97 133 THR A N 1
ATOM 1069 C CA . THR A 1 133 ? -33.438 4.556 17.896 1.00 38.97 133 THR A CA 1
ATOM 1070 C C . THR A 1 133 ? -33.746 5.816 18.715 1.00 38.97 133 THR A C 1
ATOM 1072 O O . THR A 1 133 ? -34.280 5.736 19.820 1.00 38.97 133 THR A O 1
ATOM 1075 N N . VAL A 1 134 ? -33.454 6.974 18.121 1.00 41.50 134 VAL A N 1
ATOM 1076 C CA . VAL A 1 134 ? -33.517 8.375 18.599 1.00 41.50 134 VAL A CA 1
ATOM 1077 C C . VAL A 1 134 ? -34.847 8.826 19.268 1.00 41.50 134 VAL A C 1
ATOM 1079 O O . VAL A 1 134 ? -35.011 9.994 19.585 1.00 41.50 134 VAL A O 1
ATOM 1082 N N . SER A 1 135 ? -35.799 7.939 19.572 1.00 39.03 135 SER A N 1
ATOM 1083 C CA . SER A 1 135 ? -37.089 8.295 20.192 1.00 39.03 135 SER A CA 1
ATOM 1084 C C . SER A 1 135 ? -37.108 8.329 21.730 1.00 39.03 135 SER A C 1
ATOM 1086 O O . SER A 1 135 ? -38.068 8.829 22.311 1.00 39.03 135 SER A O 1
ATOM 1088 N N . ARG A 1 136 ? -36.078 7.825 22.427 1.00 41.03 136 ARG A N 1
ATOM 1089 C CA . ARG A 1 136 ? -36.143 7.625 23.892 1.00 41.03 136 ARG A CA 1
ATOM 1090 C C . ARG A 1 136 ? -35.786 8.834 24.762 1.00 41.03 136 ARG A C 1
ATOM 1092 O O . ARG A 1 136 ? -35.879 8.736 25.980 1.00 41.03 136 ARG A O 1
ATOM 1099 N N . SER A 1 137 ? -35.419 9.973 24.179 1.00 41.03 137 SER A N 1
ATOM 1100 C CA . SER A 1 137 ? -35.088 11.189 24.939 1.00 41.03 137 SER A CA 1
ATOM 1101 C C . SER A 1 137 ? -36.306 11.984 25.434 1.00 41.03 137 SER A C 1
ATOM 1103 O O . SER A 1 137 ? -36.114 13.035 26.037 1.00 41.03 137 SER A O 1
ATOM 1105 N N . VAL A 1 138 ? -37.545 11.511 25.219 1.00 41.28 138 VAL A N 1
ATOM 1106 C CA . VAL A 1 138 ? -38.762 12.266 25.598 1.00 41.28 138 VAL A CA 1
ATOM 1107 C C . VAL A 1 138 ? -39.796 11.446 26.392 1.00 41.28 138 VAL A C 1
ATOM 1109 O O . VAL A 1 138 ? -40.819 11.983 26.797 1.00 41.28 138 VAL A O 1
ATOM 1112 N N . SER A 1 139 ? -39.558 10.169 26.704 1.00 30.75 139 SER A N 1
ATOM 1113 C CA . SER A 1 139 ? -40.577 9.335 27.362 1.00 30.75 139 SER A CA 1
ATOM 1114 C C . SER A 1 139 ? -40.100 8.705 28.676 1.00 30.75 139 SER A C 1
ATOM 1116 O O . SER A 1 139 ? -39.656 7.559 28.698 1.00 30.75 139 SER A O 1
ATOM 1118 N N . PHE A 1 140 ? -40.339 9.468 29.747 1.00 35.00 140 PHE A N 1
ATOM 1119 C CA . PHE A 1 140 ? -40.769 9.030 31.087 1.00 35.00 140 PHE A CA 1
ATOM 1120 C C . PHE A 1 140 ? -39.733 8.622 32.158 1.00 35.00 140 PHE A C 1
ATOM 1122 O O . PHE A 1 140 ? -38.598 8.262 31.852 1.00 35.00 140 PHE A O 1
ATOM 1129 N N . PRO A 1 141 ? -40.120 8.797 33.445 1.00 41.31 141 PRO A N 1
ATOM 1130 C CA . PRO A 1 141 ? -39.260 9.149 34.559 1.00 41.31 141 PRO A CA 1
ATOM 1131 C C . PRO A 1 141 ? -39.091 7.973 35.532 1.00 41.31 141 PRO A C 1
ATOM 1133 O O . PRO A 1 141 ? -39.772 6.959 35.449 1.00 41.31 141 PRO A O 1
ATOM 1136 N N . ASN A 1 142 ? -38.169 8.161 36.472 1.00 40.28 142 ASN A N 1
ATOM 1137 C CA . ASN A 1 142 ? -38.111 7.563 37.806 1.00 40.28 142 ASN A CA 1
ATOM 1138 C C . ASN A 1 142 ? -39.082 6.389 38.094 1.00 40.28 142 ASN A C 1
ATOM 1140 O O . ASN A 1 142 ? -40.244 6.602 38.436 1.00 40.28 142 ASN A O 1
ATOM 1144 N N . SER A 1 143 ? -38.578 5.154 38.058 1.00 31.66 143 SER A N 1
ATOM 1145 C CA . SER A 1 143 ? -39.236 4.017 38.707 1.00 31.66 143 SER A CA 1
ATOM 1146 C C . SER A 1 143 ? -38.191 3.108 39.350 1.00 31.66 143 SER A C 1
ATOM 1148 O O . SER A 1 143 ? -37.550 2.291 38.690 1.00 31.66 143 SER A O 1
ATOM 1150 N N . ASN A 1 144 ? -38.034 3.276 40.662 1.00 36.56 144 ASN A N 1
ATOM 1151 C CA . ASN A 1 144 ? -37.451 2.285 41.554 1.00 36.56 144 ASN A CA 1
ATOM 1152 C C . ASN A 1 144 ? -38.252 0.987 41.434 1.00 36.56 144 ASN A C 1
ATOM 1154 O O . ASN A 1 144 ? -39.426 0.991 41.783 1.00 36.56 144 ASN A O 1
ATOM 1158 N N . HIS A 1 145 ? -37.635 -0.116 41.014 1.00 33.50 145 HIS A N 1
ATOM 1159 C CA . HIS A 1 145 ? -38.085 -1.443 41.426 1.00 33.50 145 HIS A CA 1
ATOM 1160 C C . HIS A 1 145 ? -36.925 -2.436 41.430 1.00 33.50 145 HIS A C 1
ATOM 1162 O O . HIS A 1 145 ? -36.228 -2.639 40.438 1.00 33.50 145 HIS A O 1
ATOM 1168 N N . ALA A 1 146 ? -36.740 -3.019 42.610 1.00 35.12 146 ALA A N 1
ATOM 1169 C CA . ALA A 1 146 ? -35.825 -4.094 42.923 1.00 35.12 146 ALA A CA 1
ATOM 1170 C C . ALA A 1 146 ? -36.156 -5.369 42.134 1.00 35.12 146 ALA A C 1
ATOM 1172 O O . ALA A 1 146 ? -37.314 -5.780 42.069 1.00 35.12 146 ALA A O 1
ATOM 1173 N N . ALA A 1 147 ? -35.120 -6.029 41.620 1.00 32.66 147 ALA A N 1
ATOM 1174 C CA . ALA A 1 147 ? -35.157 -7.437 41.255 1.00 32.66 147 ALA A CA 1
ATOM 1175 C C . ALA A 1 147 ? -33.889 -8.104 41.802 1.00 32.66 147 ALA A C 1
ATOM 1177 O O . ALA A 1 147 ? -32.763 -7.768 41.441 1.00 32.66 147 ALA A O 1
ATOM 1178 N N . SER A 1 148 ? -34.115 -8.999 42.752 1.00 29.42 148 SER A N 1
ATOM 1179 C CA . SER A 1 148 ? -33.156 -9.781 43.519 1.00 29.42 148 SER A CA 1
ATOM 1180 C C . SER A 1 148 ? -32.687 -11.037 42.777 1.00 29.42 148 SER A C 1
ATOM 1182 O O . SER A 1 148 ? -33.516 -11.755 42.228 1.00 29.42 148 SER A O 1
ATOM 1184 N N . GLY A 1 149 ? -31.397 -11.368 42.923 1.00 29.12 149 GLY A N 1
ATOM 1185 C CA . GLY A 1 149 ? -30.939 -12.740 43.193 1.00 29.12 149 GLY A CA 1
ATOM 1186 C C . GLY A 1 149 ? -30.484 -13.611 42.016 1.00 29.12 149 GLY A C 1
ATOM 1187 O O . GLY A 1 149 ? -31.298 -14.258 41.373 1.00 29.12 149 GLY A O 1
ATOM 1188 N N . HIS A 1 150 ? -29.165 -13.732 41.827 1.00 28.97 150 HIS A N 1
ATOM 1189 C CA . HIS A 1 150 ? -28.406 -14.961 42.128 1.00 28.97 150 HIS A CA 1
ATOM 1190 C C . HIS A 1 150 ? -26.914 -14.724 41.829 1.00 28.97 150 HIS A C 1
ATOM 1192 O O . HIS A 1 150 ? -26.507 -14.666 40.673 1.00 28.97 150 HIS A O 1
ATOM 1198 N N . TYR A 1 151 ? -26.094 -14.597 42.877 1.00 30.00 151 TYR A N 1
ATOM 1199 C CA . TYR A 1 151 ? -24.634 -14.571 42.771 1.00 30.00 151 TYR A CA 1
ATOM 1200 C C . TYR A 1 151 ? -24.076 -15.881 43.327 1.00 30.00 151 TYR A C 1
ATOM 1202 O O . TYR A 1 151 ? -24.268 -16.193 44.501 1.00 30.00 151 TYR A O 1
ATOM 1210 N N . ILE A 1 152 ? -23.403 -16.645 42.468 1.00 32.22 152 ILE A N 1
ATOM 1211 C CA . ILE A 1 152 ? -22.535 -17.750 42.873 1.00 32.22 152 ILE A CA 1
ATOM 1212 C C . ILE A 1 152 ? -21.216 -17.123 43.323 1.00 32.22 152 ILE A C 1
ATOM 1214 O O . ILE A 1 152 ? -20.512 -16.486 42.542 1.00 32.22 152 ILE A O 1
ATOM 1218 N N . THR A 1 153 ? -20.912 -17.276 44.605 1.00 32.12 153 THR A N 1
ATOM 1219 C CA . THR A 1 153 ? -19.627 -16.960 45.219 1.00 32.12 153 THR A CA 1
ATOM 1220 C C . THR A 1 153 ? -18.580 -17.978 44.769 1.00 32.12 153 THR A C 1
ATOM 1222 O O . THR A 1 153 ? -18.668 -19.155 45.107 1.00 32.12 153 THR A O 1
ATOM 1225 N N . SER A 1 154 ? -17.545 -17.529 44.060 1.00 30.69 154 SER A N 1
ATOM 1226 C CA . SER A 1 154 ? -16.257 -18.224 44.044 1.00 30.69 154 SER A CA 1
ATOM 1227 C C . SER A 1 154 ? -15.174 -17.261 44.507 1.00 30.69 154 SER A C 1
ATOM 1229 O O . SER A 1 154 ? -14.925 -16.223 43.898 1.00 30.69 154 SER A O 1
ATOM 1231 N N . SER A 1 155 ? -14.599 -17.632 45.640 1.00 31.25 155 SER A N 1
ATOM 1232 C CA . SER A 1 155 ? -13.511 -17.009 46.374 1.00 31.25 155 SER A CA 1
ATOM 1233 C C . SER A 1 155 ? -12.308 -16.623 45.517 1.00 31.25 155 SER A C 1
ATOM 1235 O O . SER A 1 155 ? -11.875 -17.371 44.644 1.00 31.25 155 SER A O 1
ATOM 1237 N N . SER A 1 156 ? -11.728 -15.487 45.893 1.00 37.31 156 SER A N 1
ATOM 1238 C CA . SER A 1 156 ? -10.373 -15.031 45.598 1.00 37.31 156 SER A CA 1
ATOM 1239 C C . SER A 1 156 ? -9.334 -16.152 45.545 1.00 37.31 156 SER A C 1
ATOM 1241 O O . SER A 1 156 ? -9.177 -16.919 46.497 1.00 37.31 156 SER A O 1
ATOM 1243 N N . THR A 1 157 ? -8.534 -16.156 44.487 1.00 30.94 157 THR A N 1
ATOM 1244 C CA . THR A 1 157 ? -7.154 -16.628 44.564 1.00 30.94 157 THR A CA 1
ATOM 1245 C C . THR A 1 157 ? -6.288 -15.598 43.862 1.00 30.94 157 THR A C 1
ATOM 1247 O O . THR A 1 157 ? -6.376 -15.422 42.648 1.00 30.94 157 THR A O 1
ATOM 1250 N N . ASP A 1 158 ? -5.482 -14.895 44.655 1.00 36.78 158 ASP A N 1
ATOM 1251 C CA . ASP A 1 158 ? -4.287 -14.222 44.173 1.00 36.78 158 ASP A CA 1
ATOM 1252 C C . ASP A 1 158 ? -3.496 -15.214 43.319 1.00 36.78 158 ASP A C 1
ATOM 1254 O O . ASP A 1 158 ? -2.939 -16.194 43.815 1.00 36.78 158 ASP A O 1
ATOM 1258 N N . SER A 1 159 ? -3.449 -14.964 42.018 1.00 29.89 159 SER A N 1
ATOM 1259 C CA . SER A 1 159 ? -2.385 -15.486 41.183 1.00 29.89 159 SER A CA 1
ATOM 1260 C C . SER A 1 159 ? -1.846 -14.329 40.367 1.00 29.89 159 SER A C 1
ATOM 1262 O O . SER A 1 159 ? -2.460 -13.804 39.443 1.00 29.89 159 SER A O 1
ATOM 1264 N N . SER A 1 160 ? -0.658 -13.906 40.773 1.00 33.38 160 SER A N 1
ATOM 1265 C CA . SER A 1 160 ? 0.309 -13.155 39.993 1.00 33.38 160 SER A CA 1
ATOM 1266 C C . SER A 1 160 ? 0.692 -13.950 38.739 1.00 33.38 160 SER A C 1
ATOM 1268 O O . SER A 1 160 ? 1.825 -14.400 38.581 1.00 33.38 160 SER A O 1
ATOM 1270 N N . HIS A 1 161 ? -0.252 -14.157 37.824 1.00 33.25 161 HIS A N 1
ATOM 1271 C CA . HIS A 1 161 ? 0.033 -14.775 36.546 1.00 33.25 161 HIS A CA 1
ATOM 1272 C C . HIS A 1 161 ? 0.433 -13.667 35.580 1.00 33.25 161 HIS A C 1
ATOM 1274 O O . HIS A 1 161 ? -0.393 -12.956 35.013 1.00 33.25 161 HIS A O 1
ATOM 1280 N N . LEU A 1 162 ? 1.751 -13.481 35.477 1.00 36.00 162 LEU A N 1
ATOM 1281 C CA . LEU A 1 162 ? 2.438 -12.782 34.399 1.00 36.00 162 LEU A CA 1
ATOM 1282 C C . LEU A 1 162 ? 1.574 -12.781 33.132 1.00 36.00 162 LEU A C 1
ATOM 1284 O O . LEU A 1 162 ? 1.419 -13.817 32.479 1.00 36.00 162 LEU A O 1
ATOM 1288 N N . THR A 1 163 ? 1.064 -11.605 32.761 1.00 38.16 163 THR A N 1
ATOM 1289 C CA . THR A 1 163 ? 0.621 -11.364 31.390 1.00 38.16 163 THR A CA 1
ATOM 1290 C C . THR A 1 163 ? 1.774 -11.805 30.504 1.00 38.16 163 THR A C 1
ATOM 1292 O O . THR A 1 163 ? 2.865 -11.227 30.532 1.00 38.16 163 THR A O 1
ATOM 1295 N N . LYS A 1 164 ? 1.587 -12.909 29.781 1.00 41.69 164 LYS A N 1
ATOM 1296 C CA . LYS A 1 164 ? 2.572 -13.422 28.838 1.00 41.69 164 LYS A CA 1
ATOM 1297 C C . LYS A 1 164 ? 2.593 -12.408 27.697 1.00 41.69 164 LYS A C 1
ATOM 1299 O O . LYS A 1 164 ? 1.906 -12.571 26.696 1.00 41.69 164 LYS A O 1
ATOM 1304 N N . LYS A 1 165 ? 3.301 -11.288 27.891 1.00 55.47 165 LYS A N 1
ATOM 1305 C CA . LYS A 1 165 ? 3.531 -10.257 26.880 1.00 55.47 165 LYS A CA 1
ATOM 1306 C C . LYS A 1 165 ? 4.315 -10.936 25.772 1.00 55.47 165 LYS A C 1
ATOM 1308 O O . LYS A 1 165 ? 5.544 -10.956 25.792 1.00 55.47 165 LYS A O 1
ATOM 1313 N N . HIS A 1 166 ? 3.604 -11.545 24.829 1.00 60.34 166 HIS A N 1
ATOM 1314 C CA . HIS A 1 166 ? 4.207 -12.030 23.607 1.00 60.34 166 HIS A CA 1
ATOM 1315 C C . HIS A 1 166 ? 4.933 -10.841 22.985 1.00 60.34 166 HIS A C 1
ATOM 1317 O O . HIS A 1 166 ? 4.333 -9.808 22.686 1.00 60.34 166 HIS A O 1
ATOM 1323 N N . SER A 1 167 ? 6.258 -10.956 22.891 1.00 80.62 167 SER A N 1
ATOM 1324 C CA . SER A 1 167 ? 7.085 -9.900 22.326 1.00 80.62 167 SER A CA 1
ATOM 1325 C C . SER A 1 167 ? 6.573 -9.587 20.922 1.00 80.62 167 SER A C 1
ATOM 1327 O O . SER A 1 167 ? 6.469 -10.481 20.082 1.00 80.62 167 SER A O 1
ATOM 1329 N N . VAL A 1 168 ? 6.261 -8.315 20.661 1.00 81.69 168 VAL A N 1
ATOM 1330 C CA . VAL A 1 168 ? 5.795 -7.832 19.348 1.00 81.69 168 VAL A CA 1
ATOM 1331 C C . VAL A 1 168 ? 6.759 -8.261 18.241 1.00 81.69 168 VAL A C 1
ATOM 1333 O O . VAL A 1 168 ? 6.344 -8.651 17.153 1.00 81.69 168 VAL A O 1
ATOM 1336 N N . VAL A 1 169 ? 8.056 -8.256 18.554 1.00 83.75 169 VAL A N 1
ATOM 1337 C CA . VAL A 1 169 ? 9.124 -8.685 17.647 1.00 83.75 169 VAL A CA 1
ATOM 1338 C C . VAL A 1 169 ? 9.047 -10.185 17.369 1.00 83.75 169 VAL A C 1
ATOM 1340 O O . VAL A 1 169 ? 9.238 -10.600 16.232 1.00 83.75 169 VAL A O 1
ATOM 1343 N N . HIS A 1 170 ? 8.719 -10.999 18.374 1.00 87.00 170 HIS A N 1
ATOM 1344 C CA . HIS A 1 170 ? 8.562 -12.443 18.205 1.00 87.00 170 HIS A CA 1
ATOM 1345 C C . HIS A 1 170 ? 7.358 -12.776 17.313 1.00 87.00 170 HIS A C 1
ATOM 1347 O O . HIS A 1 170 ? 7.478 -13.591 16.403 1.00 87.00 170 HIS A O 1
ATOM 1353 N N . LEU A 1 171 ? 6.215 -12.110 17.518 1.00 85.06 171 LEU A N 1
ATOM 1354 C CA . LEU A 1 171 ? 5.046 -12.271 16.646 1.00 85.06 171 LEU A CA 1
ATOM 1355 C C . LEU A 1 171 ? 5.363 -11.834 15.208 1.00 85.06 171 LEU A C 1
ATOM 1357 O O . LEU A 1 171 ? 5.106 -12.579 14.265 1.00 85.06 171 LEU A O 1
ATOM 1361 N N . ALA A 1 172 ? 5.980 -10.660 15.040 1.00 87.12 172 ALA A N 1
ATOM 1362 C CA . ALA A 1 172 ? 6.393 -10.165 13.731 1.00 87.12 172 ALA A CA 1
ATOM 1363 C C . ALA A 1 172 ? 7.357 -11.135 13.028 1.00 87.12 172 ALA A C 1
ATOM 1365 O O . ALA A 1 172 ? 7.187 -11.396 11.838 1.00 87.12 172 ALA A O 1
ATOM 1366 N N . MET A 1 173 ? 8.324 -11.704 13.754 1.00 89.38 173 MET A N 1
ATOM 1367 C CA . MET A 1 173 ? 9.276 -12.684 13.228 1.00 89.38 173 MET A CA 1
ATOM 1368 C C . MET A 1 173 ? 8.565 -13.928 12.688 1.00 89.38 173 MET A C 1
ATOM 1370 O O . MET A 1 173 ? 8.784 -14.290 11.535 1.00 89.38 173 MET A O 1
ATOM 1374 N N . TRP A 1 174 ? 7.671 -14.542 13.469 1.00 89.88 174 TRP A N 1
ATOM 1375 C CA . TRP A 1 174 ? 6.921 -15.720 13.020 1.00 89.88 174 TRP A CA 1
ATOM 1376 C C . TRP A 1 174 ? 6.067 -15.434 11.787 1.00 89.88 174 TRP A C 1
ATOM 1378 O O . TRP A 1 174 ? 6.066 -16.225 10.847 1.00 89.88 174 TRP A O 1
ATOM 1388 N N . LEU A 1 175 ? 5.403 -14.277 11.740 1.00 88.12 175 LEU A N 1
ATOM 1389 C CA . LEU A 1 175 ? 4.612 -13.870 10.576 1.00 88.12 175 LEU A CA 1
ATOM 1390 C C . LEU A 1 175 ? 5.474 -13.736 9.312 1.00 88.12 175 LEU A C 1
ATOM 1392 O O . LEU A 1 175 ? 5.038 -14.132 8.233 1.00 88.12 175 LEU A O 1
ATOM 1396 N N . HIS A 1 176 ? 6.711 -13.252 9.439 1.00 90.50 176 HIS A N 1
ATOM 1397 C CA . HIS A 1 176 ? 7.647 -13.175 8.315 1.00 90.50 176 HIS A CA 1
ATOM 1398 C C . HIS A 1 176 ? 8.211 -14.540 7.918 1.00 90.50 176 HIS A C 1
ATOM 1400 O O . HIS A 1 176 ? 8.373 -14.784 6.727 1.00 90.50 176 HIS A O 1
ATOM 1406 N N . ILE A 1 177 ? 8.459 -15.444 8.872 1.00 91.56 177 ILE A N 1
ATOM 1407 C CA . ILE A 1 177 ? 8.879 -16.823 8.579 1.00 91.56 177 ILE A CA 1
ATOM 1408 C C . ILE A 1 177 ? 7.792 -17.541 7.772 1.00 91.56 177 ILE A C 1
ATOM 1410 O O . ILE A 1 177 ? 8.079 -18.086 6.708 1.00 91.56 177 ILE A O 1
ATOM 1414 N N . PHE A 1 178 ? 6.532 -17.483 8.214 1.00 90.69 178 PHE A N 1
ATOM 1415 C CA . PHE A 1 178 ? 5.418 -18.055 7.452 1.00 90.69 178 PHE A CA 1
ATOM 1416 C C . PHE A 1 178 ? 5.236 -17.364 6.098 1.00 90.69 178 PHE A C 1
ATOM 1418 O O . PHE A 1 178 ? 5.037 -18.036 5.088 1.00 90.69 178 PHE A O 1
ATOM 1425 N N . GLY A 1 179 ? 5.369 -16.035 6.052 1.00 88.38 179 GLY A N 1
ATOM 1426 C CA . GLY A 1 179 ? 5.351 -15.276 4.805 1.00 88.38 179 GLY A CA 1
ATOM 1427 C C . GLY A 1 179 ? 6.425 -15.741 3.819 1.00 88.38 179 GLY A C 1
ATOM 1428 O O . GLY A 1 179 ? 6.124 -15.937 2.644 1.00 88.38 179 GLY A O 1
ATOM 1429 N N . LEU A 1 180 ? 7.649 -15.987 4.294 1.00 89.56 180 LEU A N 1
ATOM 1430 C CA . LEU A 1 180 ? 8.752 -16.502 3.484 1.00 89.56 180 LEU A CA 1
ATOM 1431 C C . LEU A 1 180 ? 8.444 -17.901 2.945 1.00 89.56 180 LEU A C 1
ATOM 1433 O O . LEU A 1 180 ? 8.630 -18.135 1.757 1.00 89.56 180 LEU A O 1
ATOM 1437 N N . VAL A 1 181 ? 7.926 -18.808 3.779 1.00 91.94 181 VAL A N 1
ATOM 1438 C CA . VAL A 1 181 ? 7.517 -20.156 3.344 1.00 91.94 181 VAL A CA 1
ATOM 1439 C C . VAL A 1 181 ? 6.450 -20.074 2.251 1.00 91.94 181 VAL A C 1
ATOM 1441 O O . VAL A 1 181 ? 6.555 -20.772 1.247 1.00 91.94 181 VAL A O 1
ATOM 1444 N N . ILE A 1 182 ? 5.459 -19.189 2.395 1.00 89.44 182 ILE A N 1
ATOM 1445 C CA . ILE A 1 182 ? 4.418 -18.982 1.377 1.00 89.44 182 ILE A CA 1
ATOM 1446 C C . ILE A 1 182 ? 5.013 -18.408 0.086 1.00 89.44 182 ILE A C 1
ATOM 1448 O O . ILE A 1 182 ? 4.658 -18.857 -0.998 1.00 89.44 182 ILE A O 1
ATOM 1452 N N . ILE A 1 183 ? 5.918 -17.428 0.175 1.00 87.50 183 ILE A N 1
ATOM 1453 C CA . ILE A 1 183 ? 6.613 -16.865 -0.994 1.00 87.50 183 ILE A CA 1
ATOM 1454 C C . ILE A 1 183 ? 7.384 -17.968 -1.718 1.00 87.50 183 ILE A C 1
ATOM 1456 O O . ILE A 1 183 ? 7.213 -18.135 -2.922 1.00 87.50 183 ILE A O 1
ATOM 1460 N N . LEU A 1 184 ? 8.161 -18.762 -0.979 1.00 87.69 184 LEU A N 1
ATOM 1461 C CA . LEU A 1 184 ? 8.896 -19.890 -1.533 1.00 87.69 184 LEU A CA 1
ATOM 1462 C C . LEU A 1 184 ? 7.945 -20.898 -2.168 1.00 87.69 184 LEU A C 1
ATOM 1464 O O . LEU A 1 184 ? 8.190 -21.278 -3.295 1.00 87.69 184 LEU A O 1
ATOM 1468 N N . ALA A 1 185 ? 6.824 -21.258 -1.544 1.00 88.94 185 ALA A N 1
ATOM 1469 C CA . ALA A 1 185 ? 5.838 -22.173 -2.128 1.00 88.94 185 ALA A CA 1
ATOM 1470 C C . ALA A 1 185 ? 5.186 -21.645 -3.424 1.00 88.94 185 ALA A C 1
ATOM 1472 O O . ALA A 1 185 ? 4.671 -22.430 -4.219 1.00 88.94 185 ALA A O 1
ATOM 1473 N N . LEU A 1 186 ? 5.217 -20.330 -3.661 1.00 86.81 186 LEU A N 1
ATOM 1474 C CA . LEU A 1 186 ? 4.650 -19.676 -4.843 1.00 86.81 186 LEU A CA 1
ATOM 1475 C C . LEU A 1 186 ? 5.678 -19.407 -5.956 1.00 86.81 186 LEU A C 1
ATOM 1477 O O . LEU A 1 186 ? 5.326 -18.763 -6.947 1.00 86.81 186 LEU A O 1
ATOM 1481 N N . PHE A 1 187 ? 6.912 -19.918 -5.854 1.00 84.94 187 PHE A N 1
ATOM 1482 C CA . PHE A 1 187 ? 7.961 -19.693 -6.864 1.00 84.94 187 PHE A CA 1
ATOM 1483 C C . PHE A 1 187 ? 7.537 -20.106 -8.286 1.00 84.94 187 PHE A C 1
ATOM 1485 O O . PHE A 1 187 ? 7.922 -19.475 -9.269 1.00 84.94 187 PHE A O 1
ATOM 1492 N N . TRP A 1 188 ? 6.697 -21.139 -8.403 1.00 84.88 188 TRP A N 1
ATOM 1493 C CA . TRP A 1 188 ? 6.222 -21.675 -9.680 1.00 84.88 188 TRP A CA 1
ATOM 1494 C C . TRP A 1 188 ? 5.355 -20.688 -10.477 1.00 84.88 188 TRP A C 1
ATOM 1496 O O . TRP A 1 188 ? 5.238 -20.813 -11.697 1.00 84.88 188 TRP A O 1
ATOM 1506 N N . THR A 1 189 ? 4.784 -19.673 -9.821 1.00 83.06 189 THR A N 1
ATOM 1507 C CA . THR A 1 189 ? 3.980 -18.641 -10.495 1.00 83.06 189 THR A CA 1
ATOM 1508 C C . THR A 1 189 ? 4.798 -17.845 -11.519 1.00 83.06 189 THR A C 1
ATOM 1510 O O . THR A 1 189 ? 4.262 -17.422 -12.542 1.00 83.06 189 THR A O 1
ATOM 1513 N N . ASP A 1 190 ? 6.114 -17.722 -11.318 1.00 80.44 190 ASP A N 1
ATOM 1514 C CA . ASP A 1 190 ? 7.024 -17.063 -12.260 1.00 80.44 190 ASP A CA 1
ATOM 1515 C C . ASP A 1 190 ? 7.497 -17.973 -13.406 1.00 80.44 190 ASP A C 1
ATOM 1517 O O . ASP A 1 190 ? 8.019 -17.453 -14.394 1.00 80.44 190 ASP A O 1
ATOM 1521 N N . LEU A 1 191 ? 7.280 -19.290 -13.295 1.00 82.88 191 LEU A N 1
ATOM 1522 C CA . LEU A 1 191 ? 7.619 -20.316 -14.294 1.00 82.88 191 LEU A CA 1
ATOM 1523 C C . LEU A 1 191 ? 6.459 -20.646 -15.240 1.00 82.88 191 LEU A C 1
ATOM 1525 O O . LEU A 1 191 ? 6.624 -21.421 -16.180 1.00 82.88 191 LEU A O 1
ATOM 1529 N N . THR A 1 192 ? 5.266 -20.112 -14.971 1.00 80.56 192 THR A N 1
ATOM 1530 C CA . THR A 1 192 ? 4.081 -20.432 -15.768 1.00 80.56 192 THR A CA 1
ATOM 1531 C C . THR A 1 192 ? 4.212 -19.784 -17.150 1.00 80.56 192 THR A C 1
ATOM 1533 O O . THR A 1 192 ? 4.295 -18.554 -17.230 1.00 80.56 192 THR A O 1
ATOM 1536 N N . PRO A 1 193 ? 4.204 -20.553 -18.254 1.00 72.00 193 PRO A N 1
ATOM 1537 C CA . PRO A 1 193 ? 4.285 -19.977 -19.592 1.00 72.00 193 PRO A CA 1
ATOM 1538 C C . PRO A 1 193 ? 3.107 -19.022 -19.809 1.00 72.00 193 PRO A C 1
ATOM 1540 O O . PRO A 1 193 ? 2.014 -19.275 -19.314 1.00 72.00 193 PRO A O 1
ATOM 1543 N N . THR A 1 194 ? 3.324 -17.917 -20.531 1.00 72.94 194 THR A N 1
ATOM 1544 C CA . THR A 1 194 ? 2.368 -16.811 -20.811 1.00 72.94 194 THR A CA 1
ATOM 1545 C C . THR A 1 194 ? 2.047 -15.832 -19.671 1.00 72.94 194 THR A C 1
ATOM 1547 O O . THR A 1 194 ? 1.666 -14.698 -19.959 1.00 72.94 194 THR A O 1
ATOM 1550 N N . ILE A 1 195 ? 2.227 -16.218 -18.404 1.00 76.38 195 ILE A N 1
ATOM 1551 C CA . ILE A 1 195 ? 1.878 -15.388 -17.228 1.00 76.38 195 ILE A CA 1
ATOM 1552 C C . ILE A 1 195 ? 3.129 -15.027 -16.398 1.00 76.38 195 ILE A C 1
ATOM 1554 O O . ILE A 1 195 ? 3.191 -13.968 -15.765 1.00 76.38 195 ILE A O 1
ATOM 1558 N N . GLY A 1 196 ? 4.132 -15.905 -16.406 1.00 74.62 196 GLY A N 1
ATOM 1559 C CA . GLY A 1 196 ? 5.404 -15.787 -15.703 1.00 74.62 196 GLY A CA 1
ATOM 1560 C C . GLY A 1 196 ? 6.484 -15.042 -16.495 1.00 74.62 196 GLY A C 1
ATOM 1561 O O . GLY A 1 196 ? 6.355 -14.792 -17.693 1.00 74.62 196 GLY A O 1
ATOM 1562 N N . LYS A 1 197 ? 7.564 -14.667 -15.800 1.00 74.69 197 LYS A N 1
ATOM 1563 C CA . LYS A 1 197 ? 8.734 -14.006 -16.407 1.00 74.69 197 LYS A CA 1
ATOM 1564 C C . LYS A 1 197 ? 9.719 -14.996 -17.018 1.00 74.69 197 LYS A C 1
ATOM 1566 O O . LYS A 1 197 ? 10.346 -14.667 -18.018 1.00 74.69 197 LYS A O 1
ATOM 1571 N N . GLY A 1 198 ? 9.892 -16.158 -16.392 1.00 77.31 198 GLY A N 1
ATOM 1572 C CA . GLY A 1 198 ? 10.820 -17.184 -16.852 1.00 77.31 198 GLY A CA 1
ATOM 1573 C C . GLY A 1 198 ? 10.105 -18.190 -17.740 1.00 77.31 198 GLY A C 1
ATOM 1574 O O . GLY A 1 198 ? 9.002 -18.628 -17.418 1.00 77.31 198 GLY A O 1
ATOM 1575 N N . LYS A 1 199 ? 10.737 -18.585 -18.845 1.00 79.44 199 LYS A N 1
ATOM 1576 C CA . LYS A 1 199 ? 10.242 -19.673 -19.696 1.00 79.44 199 LYS A CA 1
ATOM 1577 C C . LYS A 1 199 ? 10.604 -21.031 -19.104 1.00 79.44 199 LYS A C 1
ATOM 1579 O O . LYS A 1 199 ? 9.804 -21.954 -19.177 1.00 79.44 199 LYS A O 1
ATOM 1584 N N . ASN A 1 200 ? 11.786 -21.123 -18.484 1.00 86.12 200 ASN A N 1
ATOM 1585 C CA . ASN A 1 200 ? 12.349 -22.352 -17.922 1.00 86.12 200 ASN A CA 1
ATOM 1586 C C . ASN A 1 200 ? 12.952 -22.116 -16.526 1.00 86.12 200 ASN A C 1
ATOM 1588 O O . ASN A 1 200 ? 13.328 -20.997 -16.171 1.00 86.12 200 ASN A O 1
ATOM 1592 N N . PHE A 1 201 ? 13.148 -23.196 -15.761 1.00 87.31 201 PHE A N 1
ATOM 1593 C CA . PHE A 1 201 ? 13.743 -23.138 -14.418 1.00 87.31 201 PHE A CA 1
ATOM 1594 C C . PHE A 1 201 ? 15.149 -22.513 -14.392 1.00 87.31 201 PHE A C 1
ATOM 1596 O O . PHE A 1 201 ? 15.460 -21.722 -13.506 1.00 87.31 201 PHE A O 1
ATOM 1603 N N . ALA A 1 202 ? 15.986 -22.812 -15.390 1.00 88.12 202 ALA A N 1
ATOM 1604 C CA . ALA A 1 202 ? 17.332 -22.242 -15.490 1.00 88.12 202 ALA A CA 1
ATOM 1605 C C . ALA A 1 202 ? 17.312 -20.711 -15.659 1.00 88.12 202 ALA A C 1
ATOM 1607 O O . ALA A 1 202 ? 18.122 -20.005 -15.065 1.00 88.12 202 ALA A O 1
ATOM 1608 N N . GLU A 1 203 ? 16.357 -20.192 -16.432 1.00 86.00 203 GLU A N 1
ATOM 1609 C CA . GLU A 1 203 ? 16.185 -18.753 -16.647 1.00 86.00 203 GLU A CA 1
ATOM 1610 C C . GLU A 1 203 ? 15.683 -18.062 -15.373 1.00 86.00 203 GLU A C 1
ATOM 1612 O O . GLU A 1 203 ? 16.211 -17.024 -14.980 1.00 86.00 203 GLU A O 1
ATOM 1617 N N . PHE A 1 204 ? 14.734 -18.683 -14.667 1.00 86.44 204 PHE A N 1
ATOM 1618 C CA . PHE A 1 204 ? 14.289 -18.225 -13.351 1.00 86.44 204 PHE A CA 1
ATOM 1619 C C . PHE A 1 204 ? 15.436 -18.159 -12.334 1.00 86.44 204 PHE A C 1
ATOM 1621 O O . PHE A 1 204 ? 15.570 -17.160 -11.622 1.00 86.44 204 PHE A O 1
ATOM 1628 N N . LEU A 1 205 ? 16.286 -19.189 -12.279 1.00 88.31 205 LEU A N 1
ATOM 1629 C CA . LEU A 1 205 ? 17.428 -19.212 -11.369 1.00 88.31 205 LEU A CA 1
ATOM 1630 C C . LEU A 1 205 ? 18.439 -18.115 -11.725 1.00 88.31 205 LEU A C 1
ATOM 1632 O O . LEU A 1 205 ? 18.926 -17.431 -10.831 1.00 88.31 205 LEU A O 1
ATOM 1636 N N . ASN A 1 206 ? 18.691 -17.893 -13.018 1.00 88.75 206 ASN A N 1
ATOM 1637 C CA . ASN A 1 206 ? 19.556 -16.814 -13.490 1.00 88.75 206 ASN A CA 1
ATOM 1638 C C . ASN A 1 206 ? 18.998 -15.432 -13.104 1.00 88.75 206 ASN A C 1
ATOM 1640 O O . ASN A 1 206 ? 19.723 -14.601 -12.564 1.00 88.75 206 ASN A O 1
ATOM 1644 N N . TYR A 1 207 ? 17.696 -15.188 -13.290 1.00 85.44 207 TYR A N 1
ATOM 1645 C CA . TYR A 1 207 ? 17.063 -13.941 -12.843 1.00 85.44 207 TYR A CA 1
ATOM 1646 C C . TYR A 1 207 ? 17.125 -13.754 -11.329 1.00 85.44 207 TYR A C 1
ATOM 1648 O O . TYR A 1 207 ? 17.401 -12.649 -10.863 1.00 85.44 207 TYR A O 1
ATOM 1656 N N . THR A 1 208 ? 16.906 -14.822 -10.565 1.00 86.50 208 THR A N 1
ATOM 1657 C CA . THR A 1 208 ? 16.984 -14.784 -9.101 1.00 86.50 208 THR A CA 1
ATOM 1658 C C . THR A 1 208 ? 18.403 -14.463 -8.639 1.00 86.50 208 THR A C 1
ATOM 1660 O O . THR A 1 208 ? 18.591 -13.586 -7.797 1.00 86.50 208 THR A O 1
ATOM 1663 N N . LEU A 1 209 ? 19.408 -15.120 -9.224 1.00 88.12 209 LEU A N 1
ATOM 1664 C CA . LEU A 1 209 ? 20.817 -14.915 -8.898 1.00 88.12 209 LEU A CA 1
ATOM 1665 C C . LEU A 1 209 ? 21.266 -13.497 -9.262 1.00 88.12 209 LEU A C 1
ATOM 1667 O O . LEU A 1 209 ? 21.821 -12.808 -8.412 1.00 88.12 209 LEU A O 1
ATOM 1671 N N . ASN A 1 210 ? 20.947 -13.022 -10.469 1.00 85.75 210 ASN A N 1
ATOM 1672 C CA . ASN A 1 210 ? 21.262 -11.655 -10.893 1.00 85.75 210 ASN A CA 1
ATOM 1673 C C . ASN A 1 210 ? 20.561 -10.610 -10.017 1.00 85.75 210 ASN A C 1
ATOM 1675 O O . ASN A 1 210 ? 21.165 -9.603 -9.659 1.00 85.75 210 ASN A O 1
ATOM 1679 N N . GLY A 1 211 ? 19.310 -10.864 -9.621 1.00 85.38 211 GLY A N 1
ATOM 1680 C CA . GLY A 1 211 ? 18.599 -10.026 -8.660 1.00 85.38 211 GLY A CA 1
ATOM 1681 C C . GLY A 1 211 ? 19.338 -9.949 -7.325 1.00 85.38 211 GLY A C 1
ATOM 1682 O O . GLY A 1 211 ? 19.617 -8.854 -6.842 1.00 85.38 211 GLY A O 1
ATOM 1683 N N . MET A 1 212 ? 19.718 -11.095 -6.751 1.00 86.94 212 MET A N 1
ATOM 1684 C CA . MET A 1 212 ? 20.474 -11.127 -5.495 1.00 86.94 212 MET A CA 1
ATOM 1685 C C . MET A 1 212 ? 21.826 -10.417 -5.609 1.00 86.94 212 MET A C 1
ATOM 1687 O O . MET A 1 212 ? 22.160 -9.632 -4.723 1.00 86.94 212 MET A O 1
ATOM 1691 N N . LEU A 1 213 ? 22.569 -10.623 -6.699 1.00 87.44 213 LEU A N 1
ATOM 1692 C CA . LEU A 1 213 ? 23.815 -9.896 -6.948 1.00 87.44 213 LEU A CA 1
ATOM 1693 C C . LEU A 1 213 ? 23.568 -8.385 -6.961 1.00 87.44 213 LEU A C 1
ATOM 1695 O O . LEU A 1 213 ? 24.203 -7.664 -6.202 1.00 87.44 213 LEU A O 1
ATOM 1699 N N . CYS A 1 214 ? 22.561 -7.897 -7.686 1.00 84.44 214 CYS A N 1
ATOM 1700 C CA . CYS A 1 214 ? 22.245 -6.467 -7.703 1.00 84.44 214 CYS A CA 1
ATOM 1701 C C . CYS A 1 214 ? 21.836 -5.882 -6.340 1.00 84.44 214 CYS A C 1
ATOM 1703 O O . CYS A 1 214 ? 22.022 -4.686 -6.104 1.00 84.44 214 CYS A O 1
ATOM 1705 N N . HIS A 1 215 ? 21.270 -6.696 -5.448 1.00 86.19 215 HIS A N 1
ATOM 1706 C CA . HIS A 1 215 ? 20.862 -6.271 -4.109 1.00 86.19 215 HIS A CA 1
ATOM 1707 C C . HIS A 1 215 ? 22.011 -6.267 -3.086 1.00 86.19 215 HIS A C 1
ATOM 1709 O O . HIS A 1 215 ? 21.963 -5.472 -2.145 1.00 86.19 215 HIS A O 1
ATOM 1715 N N . PHE A 1 216 ? 23.027 -7.124 -3.249 1.00 85.00 216 PHE A N 1
ATOM 1716 C CA . PHE A 1 216 ? 24.085 -7.334 -2.248 1.00 85.00 216 PHE A CA 1
ATOM 1717 C C . PHE A 1 216 ? 25.497 -6.966 -2.713 1.00 85.00 216 PHE A C 1
ATOM 1719 O O . PHE A 1 216 ? 26.361 -6.705 -1.873 1.00 85.00 216 PHE A O 1
ATOM 1726 N N . GLU A 1 217 ? 25.750 -6.922 -4.016 1.00 82.00 217 GLU A N 1
ATOM 1727 C CA . GLU A 1 217 ? 27.047 -6.559 -4.569 1.00 82.00 217 GLU A CA 1
ATOM 1728 C C . GLU A 1 217 ? 27.246 -5.041 -4.503 1.00 82.00 217 GLU A C 1
ATOM 1730 O O . GLU A 1 217 ? 26.370 -4.249 -4.866 1.00 82.00 217 GLU A O 1
ATOM 1735 N N . LYS A 1 218 ? 28.404 -4.618 -3.983 1.00 70.50 218 LYS A N 1
ATOM 1736 C CA . LYS A 1 218 ? 28.728 -3.194 -3.878 1.00 70.50 218 LYS A CA 1
ATOM 1737 C C . LYS A 1 218 ? 28.921 -2.610 -5.280 1.00 70.50 218 LYS A C 1
ATOM 1739 O O . LYS A 1 218 ? 29.544 -3.261 -6.117 1.00 70.50 218 LYS A O 1
ATOM 1744 N N . PRO A 1 219 ? 28.461 -1.372 -5.527 1.00 66.38 219 PRO A N 1
ATOM 1745 C CA . PRO A 1 219 ? 28.691 -0.717 -6.804 1.00 66.38 219 PRO A CA 1
ATOM 1746 C C . PRO A 1 219 ? 30.195 -0.635 -7.085 1.00 66.38 219 PRO A C 1
ATOM 1748 O O . PRO A 1 219 ? 30.980 -0.192 -6.242 1.00 66.38 219 PRO A O 1
ATOM 1751 N N . VAL A 1 220 ? 30.583 -1.099 -8.273 1.00 67.06 220 VAL A N 1
ATOM 1752 C CA . VAL A 1 220 ? 31.958 -1.021 -8.774 1.00 67.06 220 VAL A CA 1
ATOM 1753 C C . VAL A 1 220 ? 32.368 0.459 -8.844 1.00 67.06 220 VAL A C 1
ATOM 1755 O O . VAL A 1 220 ? 31.538 1.292 -9.226 1.00 67.06 220 VAL A O 1
ATOM 1758 N N . PRO A 1 221 ? 33.612 0.825 -8.471 1.00 64.88 221 PRO A N 1
ATOM 1759 C CA . PRO A 1 221 ? 34.079 2.200 -8.578 1.00 64.88 221 PRO A CA 1
ATOM 1760 C C . PRO A 1 221 ? 33.870 2.742 -10.001 1.00 64.88 221 PRO A C 1
ATOM 1762 O O . PRO A 1 221 ? 34.116 2.011 -10.963 1.00 64.88 221 PRO A O 1
ATOM 1765 N N . PRO A 1 222 ? 33.499 4.026 -10.160 1.00 61.47 222 PRO A N 1
ATOM 1766 C CA . PRO A 1 222 ? 33.149 4.626 -11.455 1.00 61.47 222 PRO A CA 1
ATOM 1767 C C . PRO A 1 222 ? 34.265 4.540 -12.512 1.00 61.47 222 PRO A C 1
ATOM 1769 O O . PRO A 1 222 ? 34.008 4.700 -13.701 1.00 61.47 222 PRO A O 1
ATOM 1772 N N . ASN A 1 223 ? 35.494 4.238 -12.088 1.00 65.56 223 ASN A N 1
ATOM 1773 C CA . ASN A 1 223 ? 36.669 4.103 -12.945 1.00 65.56 223 ASN A CA 1
ATOM 1774 C C . ASN A 1 223 ? 36.730 2.772 -13.723 1.00 65.56 223 ASN A C 1
ATOM 1776 O O . ASN A 1 223 ? 37.593 2.632 -14.583 1.00 65.56 223 ASN A O 1
ATOM 1780 N N . LEU A 1 224 ? 35.860 1.794 -13.428 1.00 67.12 224 LEU A N 1
ATOM 1781 C CA . LEU A 1 224 ? 35.838 0.476 -14.089 1.00 67.12 224 LEU A CA 1
ATOM 1782 C C . LEU A 1 224 ? 34.615 0.258 -15.004 1.00 67.12 224 LEU A C 1
ATOM 1784 O O . LEU A 1 224 ? 34.403 -0.851 -15.492 1.00 67.12 224 LEU A O 1
ATOM 1788 N N . GLY A 1 225 ? 33.838 1.310 -15.279 1.00 60.50 225 GLY A N 1
ATOM 1789 C CA . GLY A 1 225 ? 32.663 1.269 -16.156 1.00 60.50 225 GLY A CA 1
ATOM 1790 C C . GLY A 1 225 ? 31.333 1.455 -15.412 1.00 60.50 225 GLY A C 1
ATOM 1791 O O . GLY A 1 225 ? 31.309 1.534 -14.182 1.00 60.50 225 GLY A O 1
ATOM 1792 N N . PRO A 1 226 ? 30.208 1.578 -16.144 1.00 58.81 226 PRO A N 1
ATOM 1793 C CA . PRO A 1 226 ? 28.893 1.741 -15.536 1.00 58.81 226 PRO A CA 1
ATOM 1794 C C . PRO A 1 226 ? 28.526 0.485 -14.724 1.00 58.81 226 PRO A C 1
ATOM 1796 O O . PRO A 1 226 ? 28.612 -0.624 -15.258 1.00 58.81 226 PRO A O 1
ATOM 1799 N N . PRO A 1 227 ? 28.106 0.619 -13.451 1.00 62.78 227 PRO A N 1
ATOM 1800 C CA . PRO A 1 227 ? 27.744 -0.535 -12.639 1.00 62.78 227 PRO A CA 1
ATOM 1801 C C . PRO A 1 227 ? 26.519 -1.237 -13.252 1.00 62.78 227 PRO A C 1
ATOM 1803 O O . PRO A 1 227 ? 25.511 -0.569 -13.502 1.00 62.78 227 PRO A O 1
ATOM 1806 N N . PRO A 1 228 ? 26.550 -2.570 -13.445 1.00 67.31 228 PRO A N 1
ATOM 1807 C CA . PRO A 1 228 ? 25.481 -3.313 -14.127 1.00 67.31 228 PRO A CA 1
ATOM 1808 C C . PRO A 1 228 ? 24.124 -3.217 -13.410 1.00 67.31 228 PRO A C 1
ATOM 1810 O O . PRO A 1 228 ? 23.078 -3.370 -14.034 1.00 67.31 228 PRO A O 1
ATOM 1813 N N . CYS A 1 229 ? 24.140 -2.919 -12.109 1.00 76.00 229 CYS A N 1
ATOM 1814 C CA . CYS A 1 229 ? 22.967 -2.864 -11.239 1.00 76.00 229 CYS A CA 1
ATOM 1815 C C . CYS A 1 229 ? 22.624 -1.446 -10.739 1.00 76.00 229 CYS A C 1
ATOM 1817 O O . CYS A 1 229 ? 21.740 -1.294 -9.897 1.00 76.00 229 CYS A O 1
ATOM 1819 N N . GLY A 1 230 ? 23.309 -0.398 -11.219 1.00 78.31 230 GLY A N 1
ATOM 1820 C CA . GLY A 1 230 ? 23.075 0.983 -10.771 1.00 78.31 230 GLY A CA 1
ATOM 1821 C C . GLY A 1 230 ? 23.127 1.146 -9.242 1.00 78.31 230 GLY A C 1
ATOM 1822 O O . GLY A 1 230 ? 23.947 0.529 -8.566 1.00 78.31 230 GLY A O 1
ATOM 1823 N N . ASN A 1 231 ? 22.220 1.958 -8.690 1.00 78.94 231 ASN A N 1
ATOM 1824 C CA . ASN A 1 231 ? 22.099 2.203 -7.246 1.00 78.94 231 ASN A CA 1
ATOM 1825 C C . ASN A 1 231 ? 21.163 1.219 -6.510 1.00 78.94 231 ASN A C 1
ATOM 1827 O O . ASN A 1 231 ? 20.719 1.513 -5.397 1.00 78.94 231 ASN A O 1
ATOM 1831 N N . VAL A 1 232 ? 20.840 0.058 -7.099 1.00 83.06 232 VAL A N 1
ATOM 1832 C CA . VAL A 1 232 ? 19.895 -0.917 -6.513 1.00 83.06 232 VAL A CA 1
ATOM 1833 C C . VAL A 1 232 ? 20.316 -1.351 -5.109 1.00 83.06 232 VAL A C 1
ATOM 1835 O O . VAL A 1 232 ? 19.465 -1.397 -4.223 1.00 83.06 232 VAL A O 1
ATOM 1838 N N . PHE A 1 233 ? 21.613 -1.569 -4.872 1.00 84.62 233 PHE A N 1
ATOM 1839 C CA . PHE A 1 233 ? 22.158 -1.877 -3.546 1.00 84.62 233 PHE A CA 1
ATOM 1840 C C . PHE A 1 233 ? 21.700 -0.867 -2.480 1.00 84.62 233 PHE A C 1
ATOM 1842 O O . PHE A 1 233 ? 21.162 -1.240 -1.438 1.00 84.62 233 PHE A O 1
ATOM 1849 N N . LEU A 1 234 ? 21.865 0.430 -2.755 1.00 85.31 234 LEU A N 1
ATOM 1850 C CA . LEU A 1 234 ? 21.549 1.493 -1.804 1.00 85.31 234 LEU A CA 1
ATOM 1851 C C . LEU A 1 234 ? 20.038 1.580 -1.548 1.00 85.31 234 LEU A C 1
ATOM 1853 O O . LEU A 1 234 ? 19.608 1.591 -0.394 1.00 85.31 234 LEU A O 1
ATOM 1857 N N . PHE A 1 235 ? 19.224 1.566 -2.607 1.00 85.31 235 PHE A N 1
ATOM 1858 C CA . PHE A 1 235 ? 17.764 1.580 -2.472 1.00 85.31 235 PHE A CA 1
ATOM 1859 C C . PHE A 1 235 ? 17.227 0.341 -1.752 1.00 85.31 235 PHE A C 1
ATOM 1861 O O . PHE A 1 235 ? 16.290 0.455 -0.965 1.00 85.31 235 PHE A O 1
ATOM 1868 N N . SER A 1 236 ? 17.841 -0.822 -1.971 1.00 87.38 236 SER A N 1
ATOM 1869 C CA . SER A 1 236 ? 17.503 -2.071 -1.293 1.00 87.38 236 SER A CA 1
ATOM 1870 C C . SER A 1 236 ? 17.681 -1.964 0.217 1.00 87.38 236 SER A C 1
ATOM 1872 O O . SER A 1 236 ? 16.766 -2.283 0.972 1.00 87.38 236 SER A O 1
ATOM 1874 N N . TRP A 1 237 ? 18.833 -1.471 0.673 1.00 88.69 237 TRP A N 1
ATOM 1875 C CA . TRP A 1 237 ? 19.104 -1.321 2.102 1.00 88.69 237 TRP A CA 1
ATOM 1876 C C . TRP A 1 237 ? 18.184 -0.300 2.765 1.00 88.69 237 TRP A C 1
ATOM 1878 O O . TRP A 1 237 ? 17.635 -0.582 3.831 1.00 88.69 237 TRP A O 1
ATOM 1888 N N . PHE A 1 238 ? 17.949 0.848 2.121 1.00 91.00 238 PHE A N 1
ATOM 1889 C CA . PHE A 1 238 ? 16.976 1.819 2.620 1.00 91.00 238 PHE A CA 1
ATOM 1890 C C . PHE A 1 238 ? 15.574 1.216 2.708 1.00 91.00 238 PHE A C 1
ATOM 1892 O O . PHE A 1 238 ? 14.927 1.334 3.747 1.00 91.00 238 PHE A O 1
ATOM 1899 N N . PHE A 1 239 ? 15.137 0.503 1.669 1.00 89.75 239 PHE A N 1
ATOM 1900 C CA . PHE A 1 239 ? 13.851 -0.185 1.666 1.00 89.75 239 PHE A CA 1
ATOM 1901 C C . PHE A 1 239 ? 13.747 -1.216 2.796 1.00 89.75 239 PHE A C 1
ATOM 1903 O O . PHE A 1 239 ? 12.760 -1.204 3.526 1.00 89.75 239 PHE A O 1
ATOM 1910 N N . MET A 1 240 ? 14.760 -2.063 2.991 1.00 91.31 240 MET A N 1
ATOM 1911 C CA . MET A 1 240 ? 14.769 -3.078 4.049 1.00 91.31 240 MET A CA 1
A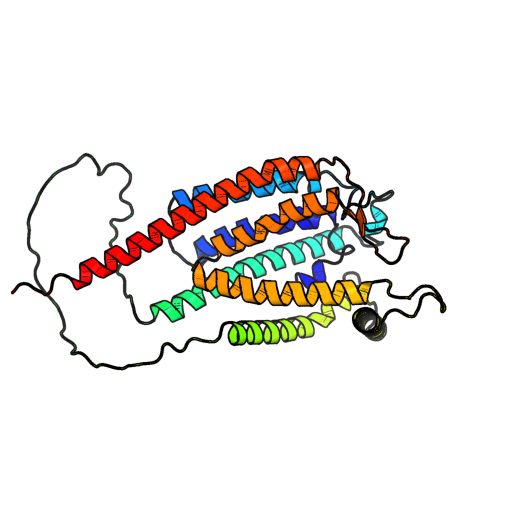TOM 1912 C C . MET A 1 240 ? 14.692 -2.448 5.443 1.00 91.31 240 MET A C 1
ATOM 1914 O O . MET A 1 240 ? 13.869 -2.866 6.259 1.00 91.31 240 MET A O 1
ATOM 1918 N N . CYS A 1 241 ? 15.484 -1.406 5.709 1.00 93.75 241 CYS A N 1
ATOM 1919 C CA . CYS A 1 241 ? 15.441 -0.676 6.976 1.00 93.75 241 CYS A CA 1
ATOM 1920 C C . CYS A 1 241 ? 14.066 -0.031 7.217 1.00 93.75 241 CYS A C 1
ATOM 1922 O O . CYS A 1 241 ? 13.481 -0.201 8.290 1.00 93.75 241 CYS A O 1
ATOM 1924 N N . SER A 1 242 ? 13.517 0.663 6.216 1.00 93.81 242 SER A N 1
ATOM 1925 C CA . SER A 1 242 ? 12.187 1.274 6.295 1.00 93.81 242 SER A CA 1
ATOM 1926 C C . SER A 1 242 ? 11.079 0.234 6.465 1.00 93.81 242 SER A C 1
ATOM 1928 O O . SER A 1 242 ? 10.148 0.463 7.233 1.00 93.81 242 SER A O 1
ATOM 1930 N N . TYR A 1 243 ? 11.186 -0.922 5.808 1.00 92.25 243 TYR A N 1
ATOM 1931 C CA . TYR A 1 243 ? 10.221 -2.012 5.906 1.00 92.25 243 TYR A CA 1
ATOM 1932 C C . TYR A 1 243 ? 10.215 -2.649 7.300 1.00 92.25 243 TYR A C 1
ATOM 1934 O O . TYR A 1 243 ? 9.150 -2.817 7.890 1.00 92.25 243 TYR A O 1
ATOM 1942 N N . VAL A 1 244 ? 11.387 -2.942 7.874 1.00 92.44 244 VAL A N 1
ATOM 1943 C CA . VAL A 1 244 ? 11.486 -3.469 9.248 1.00 92.44 244 VAL A CA 1
ATOM 1944 C C . VAL A 1 244 ? 10.887 -2.480 10.248 1.00 92.44 244 VAL A C 1
ATOM 1946 O O . VAL A 1 244 ? 10.104 -2.875 11.116 1.00 92.44 244 VAL A O 1
ATOM 1949 N N . LEU A 1 245 ? 11.193 -1.187 10.101 1.00 93.12 245 LEU A N 1
ATOM 1950 C CA . LEU A 1 245 ? 10.602 -0.141 10.933 1.00 93.12 245 LEU A CA 1
ATOM 1951 C C . LEU A 1 245 ? 9.079 -0.095 10.766 1.00 93.12 245 LEU A C 1
ATOM 1953 O O . LEU A 1 245 ? 8.361 -0.073 11.763 1.00 93.12 245 LEU A O 1
ATOM 1957 N N . PHE A 1 246 ? 8.581 -0.140 9.530 1.00 93.25 246 PHE A N 1
ATOM 1958 C CA . PHE A 1 246 ? 7.151 -0.171 9.232 1.00 93.25 246 PHE A CA 1
ATOM 1959 C C . PHE A 1 246 ? 6.452 -1.368 9.887 1.00 93.25 246 PHE A C 1
ATOM 1961 O O . PHE A 1 246 ? 5.425 -1.188 10.538 1.00 93.25 246 PHE A O 1
ATOM 1968 N N . VAL A 1 247 ? 7.008 -2.576 9.787 1.00 91.69 247 VAL A N 1
ATOM 1969 C CA . VAL A 1 247 ? 6.449 -3.788 10.408 1.00 91.69 247 VAL A CA 1
ATOM 1970 C C . VAL A 1 247 ? 6.377 -3.644 11.927 1.00 91.69 247 VAL A C 1
ATOM 1972 O O . VAL A 1 247 ? 5.337 -3.897 12.530 1.00 91.69 247 VAL A O 1
ATOM 1975 N N . VAL A 1 248 ? 7.461 -3.210 12.572 1.00 90.44 248 VAL A N 1
ATOM 1976 C CA . VAL A 1 248 ? 7.484 -3.073 14.035 1.00 90.44 248 VAL A CA 1
ATOM 1977 C C . VAL A 1 248 ? 6.521 -1.979 14.497 1.00 90.44 248 VAL A C 1
ATOM 1979 O O . VAL A 1 248 ? 5.788 -2.177 15.468 1.00 90.44 248 VAL A O 1
ATOM 1982 N N . MET A 1 249 ? 6.497 -0.835 13.811 1.00 92.44 249 MET A N 1
ATOM 1983 C CA . MET A 1 249 ? 5.625 0.283 14.171 1.00 92.44 249 MET A CA 1
ATOM 1984 C C . MET A 1 249 ? 4.156 -0.029 13.905 1.00 92.44 249 MET A C 1
ATOM 1986 O O . MET A 1 249 ? 3.326 0.270 14.755 1.00 92.44 249 MET A O 1
ATOM 1990 N N . SER A 1 250 ? 3.827 -0.688 12.795 1.00 91.56 250 SER A N 1
ATOM 1991 C CA . SER A 1 250 ? 2.454 -1.110 12.493 1.00 91.56 250 SER A CA 1
ATOM 1992 C C . SER A 1 250 ? 1.918 -2.114 13.507 1.00 91.56 250 SER A C 1
ATOM 1994 O O . SER A 1 250 ? 0.792 -1.966 13.973 1.00 91.56 250 SER A O 1
ATOM 1996 N N . MET A 1 251 ? 2.743 -3.075 13.925 1.00 88.81 251 MET A N 1
ATOM 1997 C CA . MET A 1 251 ? 2.399 -4.035 14.973 1.00 88.81 251 MET A CA 1
ATOM 1998 C C . MET A 1 251 ? 2.199 -3.366 16.337 1.00 88.81 251 MET A C 1
ATOM 2000 O O . MET A 1 251 ? 1.250 -3.663 17.057 1.00 88.81 251 MET A O 1
ATOM 2004 N N . LYS A 1 252 ? 3.060 -2.415 16.710 1.00 89.12 252 LYS A N 1
ATOM 2005 C CA . LYS A 1 252 ? 2.847 -1.626 17.932 1.00 89.12 252 LYS A CA 1
ATOM 2006 C C . LYS A 1 252 ? 1.587 -0.770 17.835 1.00 89.12 252 LYS A C 1
ATOM 2008 O O . LYS A 1 252 ? 0.858 -0.653 18.816 1.00 89.12 252 LYS A O 1
ATOM 2013 N N . PHE A 1 253 ? 1.332 -0.190 16.667 1.00 90.56 253 PHE A N 1
ATOM 2014 C CA . PHE A 1 253 ? 0.187 0.675 16.433 1.00 90.56 253 PHE A CA 1
ATOM 2015 C C . PHE A 1 253 ? -1.130 -0.096 16.481 1.00 90.56 253 PHE A C 1
ATOM 2017 O O . PHE A 1 253 ? -2.060 0.380 17.123 1.00 90.56 253 PHE A O 1
ATOM 2024 N N . ILE A 1 254 ? -1.217 -1.291 15.889 1.00 88.94 254 ILE A N 1
ATOM 2025 C CA . ILE A 1 254 ? -2.430 -2.116 15.979 1.00 88.94 254 ILE A CA 1
ATOM 2026 C C . ILE A 1 254 ? -2.687 -2.569 17.421 1.00 88.94 254 ILE A C 1
ATOM 2028 O O . ILE A 1 254 ? -3.817 -2.487 17.882 1.00 88.94 254 ILE A O 1
ATOM 2032 N N . ILE A 1 255 ? -1.645 -2.936 18.178 1.00 85.44 255 ILE A N 1
ATOM 2033 C CA . ILE A 1 255 ? -1.781 -3.306 19.598 1.00 85.44 255 ILE A CA 1
ATOM 2034 C C . ILE A 1 255 ? -2.244 -2.111 20.442 1.00 85.44 255 ILE A C 1
ATOM 2036 O O . ILE A 1 255 ? -3.085 -2.268 21.322 1.00 85.44 255 ILE A O 1
ATOM 2040 N N . LEU A 1 256 ? -1.704 -0.917 20.181 1.00 85.19 256 LEU A N 1
ATOM 2041 C CA . LEU A 1 256 ? -2.074 0.304 20.899 1.00 85.19 256 LEU A CA 1
ATOM 2042 C C . LEU A 1 256 ? -3.489 0.771 20.548 1.00 85.19 256 LEU A C 1
ATOM 2044 O O . LEU A 1 256 ? -4.229 1.216 21.421 1.00 85.19 256 LEU A O 1
ATOM 2048 N N . SER A 1 257 ? -3.833 0.725 19.263 1.00 85.00 257 SER A N 1
ATOM 2049 C CA . SER A 1 257 ? -5.103 1.233 18.762 1.00 85.00 257 SER A CA 1
ATOM 2050 C C . SER A 1 257 ? -6.240 0.231 18.853 1.00 85.00 257 SER A C 1
ATOM 2052 O O . SER A 1 257 ? -7.375 0.673 18.807 1.00 85.00 257 SER A O 1
ATOM 2054 N N . GLN A 1 258 ? -5.975 -1.074 18.968 1.00 84.44 258 GLN A N 1
ATOM 2055 C CA . GLN A 1 258 ? -7.003 -2.125 19.014 1.00 84.44 258 GLN A CA 1
ATOM 2056 C C . GLN A 1 258 ? -8.054 -1.984 17.895 1.00 84.44 258 GLN A C 1
ATOM 2058 O O . GLN A 1 258 ? -9.260 -2.144 18.104 1.00 84.44 258 GLN A O 1
ATOM 2063 N N . SER A 1 259 ? -7.595 -1.555 16.716 1.00 86.75 259 SER A N 1
ATOM 2064 C CA . SER A 1 259 ? -8.451 -1.343 15.558 1.00 86.75 259 SER A CA 1
ATOM 2065 C C . SER A 1 259 ? -7.676 -1.535 14.259 1.00 86.75 259 SER A C 1
ATOM 2067 O O . SER A 1 259 ? -6.849 -0.700 13.864 1.00 86.75 259 SER A O 1
ATOM 2069 N N . ALA A 1 260 ? -8.015 -2.603 13.532 1.00 90.25 260 ALA A N 1
ATOM 2070 C CA . ALA A 1 260 ? -7.504 -2.847 12.183 1.00 90.25 260 ALA A CA 1
ATOM 2071 C C . ALA A 1 260 ? -7.838 -1.696 11.223 1.00 90.25 260 ALA A C 1
ATOM 2073 O O . ALA A 1 260 ? -6.976 -1.237 10.473 1.00 90.25 260 ALA A O 1
ATOM 2074 N N . VAL A 1 261 ? -9.077 -1.190 11.273 1.00 91.38 261 VAL A N 1
ATOM 2075 C CA . VAL A 1 261 ? -9.551 -0.127 10.372 1.00 91.38 261 VAL A CA 1
ATOM 2076 C C . VAL A 1 261 ? -8.768 1.163 10.587 1.00 91.38 261 VAL A C 1
ATOM 2078 O O . VAL A 1 261 ? -8.315 1.766 9.618 1.00 91.38 261 VAL A O 1
ATOM 2081 N N . TYR A 1 262 ? -8.561 1.579 11.840 1.00 92.00 262 TYR A N 1
ATOM 2082 C CA . TYR A 1 262 ? -7.784 2.786 12.128 1.00 92.00 262 TYR A CA 1
ATOM 2083 C C . TYR A 1 262 ? -6.310 2.628 11.726 1.00 92.00 262 TYR A C 1
ATOM 2085 O O . TYR A 1 262 ? -5.711 3.557 11.181 1.00 92.00 262 TYR A O 1
ATOM 2093 N N . THR A 1 263 ? -5.746 1.432 11.916 1.00 93.31 263 THR A N 1
ATOM 2094 C CA . THR A 1 263 ? -4.385 1.093 11.476 1.00 93.31 263 THR A CA 1
ATOM 2095 C C . THR A 1 263 ? -4.235 1.216 9.962 1.00 93.31 263 THR A C 1
ATOM 2097 O O . THR A 1 263 ? -3.372 1.957 9.491 1.00 93.31 263 THR A O 1
ATOM 2100 N N . ILE A 1 264 ? -5.108 0.569 9.187 1.00 94.38 264 ILE A N 1
ATOM 2101 C CA . ILE A 1 264 ? -5.070 0.616 7.719 1.00 94.38 264 ILE A CA 1
ATOM 2102 C C . ILE A 1 264 ? -5.364 2.028 7.201 1.00 94.38 264 ILE A C 1
ATOM 2104 O O . ILE A 1 264 ? -4.705 2.483 6.266 1.00 94.38 264 ILE A O 1
ATOM 2108 N N . ALA A 1 265 ? -6.299 2.755 7.817 1.00 94.75 265 ALA A N 1
ATOM 2109 C CA . ALA A 1 265 ? -6.584 4.143 7.461 1.00 94.75 265 ALA A CA 1
ATOM 2110 C C . ALA A 1 265 ? -5.351 5.040 7.647 1.00 94.75 265 ALA A C 1
ATOM 2112 O O . ALA A 1 265 ? -5.020 5.831 6.766 1.00 94.75 265 ALA A O 1
ATOM 2113 N N . THR A 1 266 ? -4.627 4.862 8.757 1.00 94.81 266 THR A N 1
ATOM 2114 C CA . THR A 1 266 ? -3.383 5.591 9.035 1.00 94.81 266 THR A CA 1
ATOM 2115 C C . THR A 1 266 ? -2.299 5.237 8.017 1.00 94.81 266 THR A C 1
ATOM 2117 O O . THR A 1 266 ? -1.649 6.130 7.485 1.00 94.81 266 THR A O 1
ATOM 2120 N N . MET A 1 267 ? -2.138 3.958 7.665 1.00 94.69 267 MET A N 1
AT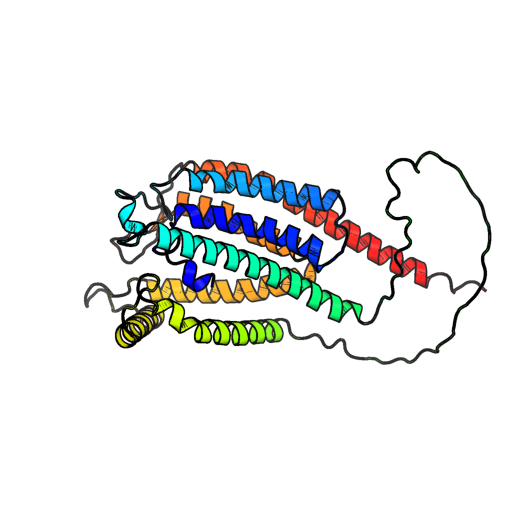OM 2121 C CA . MET A 1 267 ? -1.191 3.535 6.619 1.00 94.69 267 MET A CA 1
ATOM 2122 C C . MET A 1 267 ? -1.526 4.114 5.243 1.00 94.69 267 MET A C 1
ATOM 2124 O O . MET A 1 267 ? -0.630 4.506 4.501 1.00 94.69 267 MET A O 1
ATOM 2128 N N . SER A 1 268 ? -2.815 4.187 4.910 1.00 94.38 268 SER A N 1
ATOM 2129 C CA . SER A 1 268 ? -3.288 4.651 3.600 1.00 94.38 268 SER A CA 1
ATOM 2130 C C . SER A 1 268 ? -2.986 6.133 3.357 1.00 94.38 268 SER A C 1
ATOM 2132 O O . SER A 1 268 ? -2.924 6.561 2.208 1.00 94.38 268 SER A O 1
ATOM 2134 N N . THR A 1 269 ? -2.698 6.911 4.408 1.00 94.62 269 THR A N 1
ATOM 2135 C CA . THR A 1 269 ? -2.196 8.289 4.262 1.00 94.62 269 THR A CA 1
ATOM 2136 C C . THR A 1 269 ? -0.879 8.380 3.512 1.00 94.62 269 THR A C 1
ATOM 2138 O O . THR A 1 269 ? -0.579 9.431 2.965 1.00 94.62 269 THR A O 1
ATOM 2141 N N . ALA A 1 270 ? -0.102 7.299 3.421 1.00 94.56 270 ALA A N 1
ATOM 2142 C CA . ALA A 1 270 ? 1.108 7.293 2.613 1.00 94.56 270 ALA A CA 1
ATOM 2143 C C . ALA A 1 270 ? 0.818 7.549 1.121 1.00 94.56 270 ALA A C 1
ATOM 2145 O O . ALA A 1 270 ? 1.689 8.063 0.429 1.00 94.56 270 ALA A O 1
ATOM 2146 N N . LEU A 1 271 ? -0.388 7.242 0.623 1.00 92.81 271 LEU A N 1
ATOM 2147 C CA . LEU A 1 271 ? -0.751 7.399 -0.792 1.00 92.81 271 LEU A CA 1
ATOM 2148 C C . LEU A 1 271 ? -0.693 8.860 -1.288 1.00 92.81 271 LEU A C 1
ATOM 2150 O O . LEU A 1 271 ? 0.042 9.104 -2.247 1.00 92.81 271 LEU A O 1
ATOM 2154 N N . PRO A 1 272 ? -1.351 9.853 -0.650 1.00 94.25 272 PRO A N 1
ATOM 2155 C CA . PRO A 1 272 ? -1.173 11.261 -1.026 1.00 94.25 272 PRO A CA 1
ATOM 2156 C C . PRO A 1 272 ? 0.287 11.718 -0.928 1.00 94.25 272 PRO A C 1
ATOM 2158 O O . PRO A 1 272 ? 0.758 12.454 -1.792 1.00 94.25 272 PRO A O 1
ATOM 2161 N N . PHE A 1 273 ? 1.036 11.267 0.087 1.00 94.31 273 PHE A N 1
ATOM 2162 C CA . PHE A 1 273 ? 2.454 11.624 0.212 1.00 94.31 273 PHE A CA 1
ATOM 2163 C C . PHE A 1 273 ? 3.300 11.067 -0.933 1.00 94.31 273 PHE A C 1
ATOM 2165 O O . PHE A 1 273 ? 4.212 11.748 -1.394 1.00 94.31 273 PHE A O 1
ATOM 2172 N N . VAL A 1 274 ? 2.988 9.865 -1.420 1.00 90.88 274 VAL A N 1
ATOM 2173 C CA . VAL A 1 274 ? 3.633 9.279 -2.599 1.00 90.88 274 VAL A CA 1
ATOM 2174 C C . VAL A 1 274 ? 3.334 10.109 -3.853 1.00 90.88 274 VAL A C 1
ATOM 2176 O O . VAL A 1 274 ? 4.259 10.384 -4.615 1.00 90.88 274 VAL A O 1
ATOM 2179 N N . GLY A 1 275 ? 2.096 10.580 -4.040 1.00 88.69 275 GLY A N 1
ATOM 2180 C CA . GLY A 1 275 ? 1.742 11.476 -5.152 1.00 88.69 275 GLY A CA 1
ATOM 2181 C C . GLY A 1 275 ? 2.487 12.816 -5.103 1.00 88.69 275 GLY A C 1
ATOM 2182 O O . GLY A 1 275 ? 3.057 13.261 -6.102 1.00 88.69 275 GLY A O 1
ATOM 2183 N N . ILE A 1 276 ? 2.577 13.429 -3.916 1.00 92.75 276 ILE A N 1
ATOM 2184 C CA . ILE A 1 276 ? 3.375 14.648 -3.700 1.00 92.75 276 ILE A CA 1
ATOM 2185 C C . ILE A 1 276 ? 4.853 14.371 -3.999 1.00 92.75 276 ILE A C 1
ATOM 2187 O O . ILE A 1 276 ? 5.496 15.143 -4.708 1.00 92.75 276 ILE A O 1
ATOM 2191 N N . TRP A 1 277 ? 5.390 13.253 -3.506 1.00 92.25 277 TRP A N 1
ATOM 2192 C CA . TRP A 1 277 ? 6.781 12.865 -3.719 1.00 92.25 277 TRP A CA 1
ATOM 2193 C C . TRP A 1 277 ? 7.124 12.739 -5.205 1.00 92.25 277 TRP A C 1
ATOM 2195 O O . TRP A 1 277 ? 8.085 13.355 -5.659 1.00 92.25 277 TRP A O 1
ATOM 2205 N N . TRP A 1 278 ? 6.323 12.008 -5.981 1.00 88.38 278 TRP A N 1
ATOM 2206 C CA . TRP A 1 278 ? 6.561 11.829 -7.419 1.00 88.38 278 TRP A CA 1
ATOM 2207 C C . TRP A 1 278 ? 6.295 13.079 -8.262 1.00 88.38 278 TRP A C 1
ATOM 2209 O O . TRP A 1 278 ? 6.728 13.150 -9.409 1.00 88.38 278 TRP A O 1
ATOM 2219 N N . SER A 1 279 ? 5.633 14.084 -7.692 1.00 88.75 279 SER A N 1
ATOM 2220 C CA . SER A 1 279 ? 5.487 15.398 -8.322 1.00 88.75 279 SER A CA 1
ATOM 2221 C C . SER A 1 279 ? 6.704 16.300 -8.089 1.00 88.75 279 SER A C 1
ATOM 2223 O O . SER A 1 279 ? 6.950 17.214 -8.877 1.00 88.75 279 SER A O 1
ATOM 2225 N N . LEU A 1 280 ? 7.473 16.045 -7.024 1.00 90.56 280 LEU A N 1
ATOM 2226 C CA . LEU A 1 280 ? 8.702 16.767 -6.674 1.00 90.56 280 LEU A CA 1
ATOM 2227 C C . LEU A 1 280 ? 9.965 16.103 -7.240 1.00 90.56 280 LEU A C 1
ATOM 2229 O O . LEU A 1 280 ? 10.927 16.785 -7.601 1.00 90.56 280 LEU A O 1
ATOM 2233 N N . PHE A 1 281 ? 9.961 14.773 -7.316 1.00 89.94 281 PHE A N 1
ATOM 2234 C CA . PHE A 1 281 ? 11.089 13.957 -7.745 1.00 89.94 281 PHE A CA 1
ATOM 2235 C C . PHE A 1 281 ? 10.690 13.039 -8.897 1.00 89.94 281 PHE A C 1
ATOM 2237 O O . PHE A 1 281 ? 9.607 12.461 -8.894 1.00 89.94 281 PHE A O 1
ATOM 2244 N N . HIS A 1 282 ? 11.608 12.809 -9.830 1.00 83.81 282 HIS A N 1
ATOM 2245 C CA . HIS A 1 282 ? 11.468 11.755 -10.833 1.00 83.81 282 HIS A CA 1
ATOM 2246 C C . HIS A 1 282 ? 12.716 10.872 -10.875 1.00 83.81 282 HIS A C 1
ATOM 2248 O O . HIS A 1 282 ? 13.815 11.288 -10.497 1.00 83.81 282 HIS A O 1
ATOM 2254 N N . VAL A 1 283 ? 12.542 9.630 -11.327 1.00 77.12 283 VAL A N 1
ATOM 2255 C CA . VAL A 1 283 ? 13.659 8.707 -11.563 1.00 77.12 283 VAL A CA 1
ATOM 2256 C C . VAL A 1 283 ? 14.243 8.987 -12.943 1.00 77.12 283 VAL A C 1
ATOM 2258 O O . VAL A 1 283 ? 13.514 8.944 -13.932 1.00 77.12 283 VAL A O 1
ATOM 2261 N N . ALA A 1 284 ? 15.551 9.229 -13.027 1.00 73.38 284 ALA A N 1
ATOM 2262 C CA . ALA A 1 284 ? 16.238 9.371 -14.305 1.00 73.38 284 ALA A CA 1
ATOM 2263 C C . ALA A 1 284 ? 16.632 7.990 -14.870 1.00 73.38 284 ALA A C 1
ATOM 2265 O O . ALA A 1 284 ? 17.523 7.335 -14.317 1.00 73.38 284 ALA A O 1
ATOM 2266 N N . PRO A 1 285 ? 15.999 7.518 -15.964 1.00 61.97 285 PRO A N 1
ATOM 2267 C CA . PRO A 1 285 ? 16.187 6.153 -16.462 1.00 61.97 285 PRO A CA 1
ATOM 2268 C C . PRO A 1 285 ? 17.586 5.900 -17.045 1.00 61.97 285 PRO A C 1
ATOM 2270 O O . PRO A 1 285 ? 18.036 4.759 -17.070 1.00 61.97 285 PRO A O 1
ATOM 2273 N N . HIS A 1 286 ? 18.292 6.950 -17.477 1.00 62.47 286 HIS A N 1
ATOM 2274 C CA . HIS A 1 286 ? 19.600 6.842 -18.135 1.00 62.47 286 HIS A CA 1
ATOM 2275 C C . HIS A 1 286 ? 20.800 7.075 -17.202 1.00 62.47 286 HIS A C 1
ATOM 2277 O O . HIS A 1 286 ? 21.939 6.864 -17.609 1.00 62.47 286 HIS A O 1
ATOM 2283 N N . THR A 1 287 ? 20.576 7.478 -15.947 1.00 57.41 287 THR A N 1
ATOM 2284 C CA . THR A 1 287 ? 21.646 7.792 -14.986 1.00 57.41 287 THR A CA 1
ATOM 2285 C C . THR A 1 287 ? 21.426 7.037 -13.683 1.00 57.41 287 THR A C 1
ATOM 2287 O O . THR A 1 287 ? 20.706 7.523 -12.815 1.00 57.41 287 THR A O 1
ATOM 2290 N N . THR A 1 288 ? 22.010 5.837 -13.567 1.00 62.66 288 THR A N 1
ATOM 2291 C CA . THR A 1 288 ? 22.187 5.042 -12.322 1.00 62.66 288 THR A CA 1
ATOM 2292 C C . THR A 1 288 ? 20.967 4.883 -11.384 1.00 62.66 288 THR A C 1
ATOM 2294 O O . THR A 1 288 ? 21.111 4.351 -10.282 1.00 62.66 288 THR A O 1
ATOM 2297 N N . GLY A 1 289 ? 19.758 5.269 -11.808 1.00 65.31 289 GLY A N 1
ATOM 2298 C CA . GLY A 1 289 ? 18.553 5.342 -10.979 1.00 65.31 289 GLY A CA 1
ATOM 2299 C C . GLY A 1 289 ? 18.535 6.500 -9.972 1.00 65.31 289 GLY A C 1
ATOM 2300 O O . GLY A 1 289 ? 17.865 6.385 -8.949 1.00 65.31 289 GLY A O 1
ATOM 2301 N N . LEU A 1 290 ? 19.283 7.588 -10.194 1.00 73.56 290 LEU A N 1
ATOM 2302 C CA . LEU A 1 290 ? 19.260 8.748 -9.293 1.00 73.56 290 LEU A CA 1
ATOM 2303 C C . LEU A 1 290 ? 17.901 9.466 -9.328 1.00 73.56 290 LEU A C 1
ATOM 2305 O O . LEU A 1 290 ? 17.286 9.628 -10.386 1.00 73.56 290 LEU A O 1
ATOM 2309 N N . LEU A 1 291 ? 17.451 9.900 -8.148 1.00 82.69 291 LEU A N 1
ATOM 2310 C CA . LEU A 1 291 ? 16.277 10.753 -7.989 1.00 82.69 291 LEU A CA 1
ATOM 2311 C C . LEU A 1 291 ? 16.675 12.193 -8.296 1.00 82.69 291 LEU A C 1
ATOM 2313 O O . LEU A 1 291 ? 17.519 12.766 -7.605 1.00 82.69 291 LEU A O 1
ATOM 2317 N N . ILE A 1 292 ? 16.063 12.770 -9.323 1.00 86.12 292 ILE A N 1
ATOM 2318 C CA . ILE A 1 292 ? 16.288 14.159 -9.710 1.00 86.12 292 ILE A CA 1
ATOM 2319 C C . ILE A 1 292 ? 15.143 15.001 -9.156 1.00 86.12 292 ILE A C 1
ATOM 2321 O O . ILE A 1 292 ? 13.967 14.699 -9.377 1.00 86.12 292 ILE A O 1
ATOM 2325 N N . TRP A 1 293 ? 15.496 16.068 -8.438 1.00 89.75 293 TRP A N 1
ATOM 2326 C CA . TRP A 1 293 ? 14.546 17.098 -8.028 1.00 89.75 293 TRP A CA 1
ATOM 2327 C C . TRP A 1 293 ? 14.085 17.874 -9.263 1.00 89.75 293 TRP A C 1
ATOM 2329 O O . TRP A 1 293 ? 14.873 18.570 -9.903 1.00 89.75 293 TRP A O 1
ATOM 2339 N N . SER A 1 294 ? 12.812 17.735 -9.613 1.00 88.06 294 SER A N 1
ATOM 2340 C CA . SER A 1 294 ? 12.187 18.454 -10.722 1.00 88.06 294 SER A CA 1
ATOM 2341 C C . SER A 1 294 ? 10.714 18.651 -10.385 1.00 88.06 294 SER A C 1
ATOM 2343 O O . SER A 1 294 ? 9.871 17.835 -10.768 1.00 88.06 294 SER A O 1
ATOM 2345 N N . PRO A 1 295 ? 10.404 19.692 -9.597 1.00 89.31 295 PRO A N 1
ATOM 2346 C CA . PRO A 1 295 ? 9.040 19.960 -9.196 1.00 89.31 295 PRO A CA 1
ATOM 2347 C C . PRO A 1 295 ? 8.210 20.276 -10.436 1.00 89.31 295 PRO A C 1
ATOM 2349 O O . PRO A 1 295 ? 8.537 21.176 -11.210 1.00 89.31 295 PRO A O 1
ATOM 2352 N N . SER A 1 296 ? 7.124 19.534 -10.615 1.00 87.25 296 SER A N 1
ATOM 2353 C CA . SER A 1 296 ? 6.160 19.762 -11.683 1.00 87.25 296 SER A CA 1
ATOM 2354 C C . SER A 1 296 ? 4.757 19.855 -11.098 1.00 87.25 296 SER A C 1
ATOM 2356 O O . SER A 1 296 ? 4.381 19.076 -10.223 1.00 87.25 296 SER A O 1
ATOM 2358 N N . ILE A 1 297 ? 3.984 20.838 -11.562 1.00 88.12 297 ILE A N 1
ATOM 2359 C CA . ILE A 1 297 ? 2.582 20.978 -11.166 1.00 88.12 297 ILE A CA 1
ATOM 2360 C C . ILE A 1 297 ? 1.789 19.977 -12.000 1.00 88.12 297 ILE A C 1
ATOM 2362 O O . ILE A 1 297 ? 1.545 20.188 -13.186 1.00 88.12 297 ILE A O 1
ATOM 2366 N N . THR A 1 298 ? 1.457 18.851 -11.383 1.00 86.88 298 THR A N 1
ATOM 2367 C CA . THR A 1 298 ? 0.693 17.759 -11.990 1.00 86.88 298 THR A CA 1
ATOM 2368 C C . THR A 1 298 ? -0.724 17.752 -11.424 1.00 86.88 298 THR A C 1
ATOM 2370 O O . THR A 1 298 ? -0.965 18.274 -10.331 1.00 86.88 298 THR A O 1
ATOM 2373 N N . GLY A 1 299 ? -1.677 17.146 -12.135 1.00 86.38 299 GLY A N 1
ATOM 2374 C CA . GLY A 1 299 ? -2.990 16.898 -11.539 1.00 86.38 299 GLY A CA 1
ATOM 2375 C C . GLY A 1 299 ? -2.902 15.966 -10.326 1.00 86.38 299 GLY A C 1
ATOM 2376 O O . GLY A 1 299 ? -3.621 16.189 -9.358 1.00 86.38 299 GLY A O 1
ATOM 2377 N N . GLU A 1 300 ? -1.947 15.022 -10.308 1.00 86.81 300 GLU A N 1
ATOM 2378 C CA . GLU A 1 300 ? -1.654 14.175 -9.140 1.00 86.81 300 GLU A CA 1
ATOM 2379 C C . GLU A 1 300 ? -1.300 15.016 -7.904 1.00 86.81 300 GLU A C 1
ATOM 2381 O O . GLU A 1 300 ? -1.826 14.764 -6.822 1.00 86.81 300 GLU A O 1
ATOM 2386 N N . LEU A 1 301 ? -0.465 16.052 -8.058 1.00 91.19 301 LEU A N 1
ATOM 2387 C CA . LEU A 1 301 ? -0.093 16.960 -6.973 1.00 91.19 301 LEU A CA 1
ATOM 2388 C C . LEU A 1 301 ? -1.307 17.726 -6.449 1.00 91.19 301 LEU A C 1
ATOM 2390 O O . LEU A 1 301 ? -1.511 17.805 -5.239 1.00 91.19 301 LEU A O 1
ATOM 2394 N N . VAL A 1 302 ? -2.112 18.294 -7.352 1.00 93.31 302 VAL A N 1
ATOM 2395 C CA . VAL A 1 302 ? -3.303 19.073 -6.986 1.00 93.31 302 VAL A CA 1
ATOM 2396 C C . VAL A 1 302 ? -4.304 18.188 -6.244 1.00 93.31 302 VAL A C 1
ATOM 2398 O O . VAL A 1 302 ? -4.746 18.541 -5.152 1.00 93.31 302 VAL A O 1
ATOM 2401 N N . CYS A 1 303 ? -4.608 17.011 -6.787 1.00 93.56 303 CYS A N 1
ATOM 2402 C CA . CYS A 1 303 ? -5.490 16.031 -6.164 1.00 93.56 303 CYS A CA 1
ATOM 2403 C C . CYS A 1 303 ? -4.961 15.563 -4.805 1.00 93.56 303 CYS A C 1
ATOM 2405 O O . CYS A 1 303 ? -5.716 15.560 -3.832 1.00 93.56 303 CYS A O 1
ATOM 2407 N N . ALA A 1 304 ? -3.667 15.252 -4.691 1.00 93.75 304 ALA A N 1
ATOM 2408 C CA . ALA A 1 304 ? -3.059 14.851 -3.427 1.00 93.75 304 ALA A CA 1
ATOM 2409 C C . ALA A 1 304 ? -3.134 15.956 -2.362 1.00 93.75 304 ALA A C 1
ATOM 2411 O O . ALA A 1 304 ? -3.483 15.679 -1.214 1.00 93.75 304 ALA A O 1
ATOM 2412 N N . LEU A 1 305 ? -2.880 17.215 -2.736 1.00 95.50 305 LEU A N 1
ATOM 2413 C CA . LEU A 1 305 ? -2.986 18.363 -1.831 1.00 95.50 305 LEU A CA 1
ATOM 2414 C C . LEU A 1 305 ? -4.431 18.664 -1.412 1.00 95.50 305 LEU A C 1
ATOM 2416 O O . LEU A 1 305 ? -4.643 19.122 -0.292 1.00 95.50 305 LEU A O 1
ATOM 2420 N N . LEU A 1 306 ? -5.420 18.395 -2.268 1.00 95.62 306 LEU A N 1
ATOM 2421 C CA . LEU A 1 306 ? -6.842 18.553 -1.941 1.00 95.62 306 LEU A CA 1
ATOM 2422 C C . LEU A 1 306 ? -7.377 17.400 -1.078 1.00 95.62 306 LEU A C 1
ATOM 2424 O O . LEU A 1 306 ? -8.150 17.629 -0.147 1.00 95.62 306 LEU A O 1
ATOM 2428 N N . GLY A 1 307 ? -6.962 16.164 -1.359 1.00 95.38 307 GLY A N 1
ATOM 2429 C CA . GLY A 1 307 ? -7.395 14.974 -0.626 1.00 95.38 307 GLY A CA 1
ATOM 2430 C C . GLY A 1 307 ? -6.765 14.855 0.764 1.00 95.38 307 GLY A C 1
ATOM 2431 O O . GLY A 1 307 ? -7.437 14.441 1.711 1.00 95.38 307 GLY A O 1
ATOM 2432 N N . LEU A 1 308 ? -5.502 15.267 0.929 1.00 96.19 308 LEU A N 1
ATOM 2433 C CA . LEU A 1 308 ? -4.765 15.145 2.192 1.00 96.19 308 LEU A CA 1
ATOM 2434 C C . LEU A 1 308 ? -5.475 15.831 3.384 1.00 96.19 308 LEU A C 1
ATOM 2436 O O . LEU A 1 308 ? -5.656 15.162 4.404 1.00 96.19 308 LEU A O 1
ATOM 2440 N N . PRO A 1 309 ? -5.953 17.091 3.307 1.00 97.38 309 PRO A N 1
ATOM 2441 C CA . PRO A 1 309 ? -6.723 17.709 4.389 1.00 97.38 309 PRO A CA 1
ATOM 2442 C C . PRO A 1 309 ? -7.980 16.920 4.775 1.00 97.38 309 PRO A C 1
ATOM 2444 O O . PRO A 1 309 ? -8.263 16.762 5.962 1.00 97.38 309 PRO A O 1
ATOM 2447 N N . ILE A 1 310 ? -8.708 16.379 3.793 1.00 97.25 310 ILE A N 1
ATOM 2448 C CA . ILE A 1 310 ? -9.926 15.585 4.020 1.00 97.25 310 ILE A CA 1
ATOM 2449 C C . ILE A 1 310 ? -9.579 14.304 4.788 1.00 97.25 310 ILE A C 1
ATOM 2451 O O . ILE A 1 310 ? -10.228 13.971 5.782 1.00 97.25 310 ILE A O 1
ATOM 2455 N N . ILE A 1 311 ? -8.509 13.620 4.372 1.00 97.06 311 ILE A N 1
ATOM 2456 C CA . ILE A 1 311 ? -7.985 12.425 5.042 1.00 97.06 311 ILE A CA 1
ATOM 2457 C C . ILE A 1 311 ? -7.576 12.746 6.483 1.00 97.06 311 ILE A C 1
ATOM 2459 O O . ILE A 1 311 ? -7.942 12.012 7.401 1.00 97.06 311 ILE A O 1
ATOM 2463 N N . MET A 1 312 ? -6.859 13.852 6.703 1.00 96.75 312 MET A N 1
ATOM 2464 C CA . MET A 1 312 ? -6.403 14.268 8.034 1.00 96.75 312 MET A CA 1
ATOM 2465 C C . MET A 1 312 ? -7.572 14.583 8.973 1.00 96.75 312 MET A C 1
ATOM 2467 O O . MET A 1 312 ? -7.561 14.153 10.128 1.00 96.75 312 MET A O 1
ATOM 2471 N N . VAL A 1 313 ? -8.610 15.269 8.483 1.00 97.00 313 VAL A N 1
ATOM 2472 C CA . VAL A 1 313 ? -9.843 15.512 9.248 1.00 97.00 313 VAL A CA 1
ATOM 2473 C C . VAL A 1 313 ? -10.538 14.191 9.579 1.00 97.00 313 VAL A C 1
ATOM 2475 O O . VAL A 1 313 ? -10.886 13.957 10.738 1.00 97.00 313 VAL A O 1
ATOM 2478 N N . GLY A 1 314 ? -10.694 13.298 8.598 1.00 95.56 314 GLY A N 1
ATOM 2479 C CA . GLY A 1 314 ? -11.293 11.981 8.803 1.00 95.56 314 GLY A CA 1
ATOM 2480 C C . GLY A 1 314 ? -10.538 11.142 9.840 1.00 95.56 314 GLY A C 1
ATOM 2481 O O . GLY A 1 314 ? -11.156 10.558 10.730 1.00 95.56 314 GLY A O 1
ATOM 2482 N N . LEU A 1 315 ? -9.202 11.140 9.795 1.00 95.31 315 LEU A N 1
ATOM 2483 C CA . LEU A 1 315 ? -8.360 10.459 10.781 1.00 95.31 315 LEU A CA 1
ATOM 2484 C C . LEU A 1 315 ? -8.481 11.058 12.174 1.00 95.31 315 LEU A C 1
ATOM 2486 O O . LEU A 1 315 ? -8.603 10.310 13.142 1.00 95.31 315 LEU A O 1
ATOM 2490 N N . TYR A 1 316 ? -8.472 12.386 12.290 1.00 95.88 316 TYR A N 1
ATOM 2491 C CA . TYR A 1 316 ? -8.657 13.058 13.570 1.00 95.88 316 TYR A CA 1
ATOM 2492 C C . TYR A 1 316 ? -10.010 12.694 14.198 1.00 95.88 316 TYR A C 1
ATOM 2494 O O . TYR A 1 316 ? -10.077 12.352 15.380 1.00 95.88 316 TYR A O 1
ATOM 2502 N N . LEU A 1 317 ? -11.087 12.703 13.405 1.00 94.06 317 LEU A N 1
ATOM 2503 C CA . LEU A 1 317 ? -12.422 12.321 13.866 1.00 94.06 317 LEU A CA 1
ATOM 2504 C C . LEU A 1 317 ? -12.499 10.840 14.252 1.00 94.06 317 LEU A C 1
ATOM 2506 O O . LEU A 1 317 ? -13.088 10.519 15.287 1.00 94.06 317 LEU A O 1
ATOM 2510 N N . LEU A 1 318 ? -11.867 9.957 13.473 1.00 91.69 318 LEU A N 1
ATOM 2511 C CA . LEU A 1 318 ? -11.806 8.525 13.758 1.00 91.69 318 LEU A CA 1
ATOM 2512 C C . LEU A 1 318 ? -11.030 8.250 15.052 1.00 91.69 318 LEU A C 1
ATOM 2514 O O . LEU A 1 318 ? -11.504 7.506 15.906 1.00 91.69 318 LEU A O 1
ATOM 2518 N N . CYS A 1 319 ? -9.892 8.917 15.233 1.00 91.44 319 CYS A N 1
ATOM 2519 C CA . CYS A 1 319 ? -9.075 8.878 16.439 1.00 91.44 319 CYS A CA 1
ATOM 2520 C C . CYS A 1 319 ? -9.859 9.364 17.669 1.00 91.44 319 CYS A C 1
ATOM 2522 O O . CYS A 1 319 ? -9.935 8.675 18.687 1.00 91.44 319 CYS A O 1
ATOM 2524 N N . LYS A 1 320 ? -10.528 10.518 17.560 1.00 91.50 320 LYS A N 1
ATOM 2525 C CA . LYS A 1 320 ? -11.363 11.077 18.632 1.00 91.50 320 LYS A CA 1
ATOM 2526 C C . LYS A 1 320 ? -12.511 10.140 19.010 1.00 91.50 320 LYS A C 1
ATOM 2528 O O . LYS A 1 320 ? -12.756 9.929 20.197 1.00 91.50 320 LYS A O 1
ATOM 2533 N N . ALA A 1 321 ? -13.209 9.579 18.022 1.00 87.12 321 ALA A N 1
ATOM 2534 C CA . ALA A 1 321 ? -14.271 8.600 18.252 1.00 87.12 321 ALA A CA 1
ATOM 2535 C C . ALA A 1 321 ? -13.721 7.344 18.940 1.00 87.12 321 ALA A C 1
ATOM 2537 O O . ALA A 1 321 ? -14.307 6.856 19.904 1.00 87.12 321 ALA A O 1
ATOM 2538 N N . HIS A 1 322 ? -12.550 6.877 18.503 1.00 83.75 322 HIS A N 1
ATOM 2539 C CA . HIS A 1 322 ? -11.882 5.726 19.087 1.00 83.75 322 HIS A CA 1
ATOM 2540 C C . HIS A 1 322 ? -11.585 5.918 20.580 1.00 83.75 322 HIS A C 1
ATOM 2542 O O . HIS A 1 322 ? -11.967 5.090 21.409 1.00 83.75 322 HIS A O 1
ATOM 2548 N N . PHE A 1 323 ? -10.962 7.042 20.942 1.00 82.81 323 PHE A N 1
ATOM 2549 C CA . PHE A 1 323 ? -10.647 7.352 22.336 1.00 82.81 323 PHE A CA 1
ATOM 2550 C C . PHE A 1 323 ? -11.890 7.544 23.206 1.00 82.81 323 PHE A C 1
ATOM 2552 O O . PHE A 1 323 ? -11.888 7.118 24.362 1.00 82.81 323 PHE A O 1
ATOM 2559 N N . LYS A 1 324 ? -12.958 8.139 22.664 1.00 82.88 324 LYS A N 1
ATOM 2560 C CA . LYS A 1 324 ? -14.225 8.310 23.386 1.00 82.88 324 LYS A CA 1
ATOM 2561 C C . LYS A 1 324 ? -14.833 6.962 23.789 1.00 82.88 324 LYS A C 1
ATOM 2563 O O . LYS A 1 324 ? -15.210 6.786 24.945 1.00 82.88 324 LYS A O 1
ATOM 2568 N N . ASP A 1 325 ? -14.871 5.999 22.872 1.00 75.50 325 ASP A N 1
ATOM 2569 C CA . ASP A 1 325 ? -15.417 4.666 23.161 1.00 75.50 325 ASP A CA 1
ATOM 2570 C C . ASP A 1 325 ? -14.542 3.893 24.158 1.00 75.50 325 ASP A C 1
ATOM 2572 O O . ASP A 1 325 ? -15.050 3.169 25.018 1.00 75.50 325 ASP A O 1
ATOM 2576 N N . TYR A 1 326 ? -13.221 4.086 24.091 1.00 70.81 326 TYR A N 1
ATOM 2577 C CA . TYR A 1 326 ? -12.292 3.499 25.055 1.00 70.81 326 TYR A CA 1
ATOM 2578 C C . TYR A 1 326 ? -12.505 4.060 26.472 1.00 70.81 326 TYR A C 1
ATOM 2580 O O . TYR A 1 326 ? -12.531 3.307 27.448 1.00 70.81 326 TYR A O 1
ATOM 2588 N N . GLN A 1 327 ? -12.724 5.374 26.599 1.00 72.75 327 GLN A N 1
ATOM 2589 C CA . GLN A 1 327 ? -13.062 6.009 27.877 1.00 72.75 327 GLN A CA 1
ATOM 2590 C C . GLN A 1 327 ? -14.380 5.476 28.450 1.00 72.75 327 GLN A C 1
ATOM 2592 O O . GLN A 1 327 ? -14.429 5.126 29.629 1.00 72.75 327 GLN A O 1
ATOM 2597 N N . TRP A 1 328 ? -15.427 5.359 27.629 1.00 63.31 328 TRP A N 1
ATOM 2598 C CA . TRP A 1 328 ? -16.711 4.799 28.064 1.00 63.31 328 TRP A CA 1
ATOM 2599 C C . TRP A 1 328 ? -16.602 3.341 28.513 1.00 63.31 328 TRP A C 1
ATOM 2601 O O . TRP A 1 328 ? -17.155 2.985 29.552 1.00 63.31 328 TRP A O 1
ATOM 2611 N N . SER A 1 329 ? -15.820 2.526 27.805 1.00 63.66 329 SER A N 1
ATOM 2612 C CA . SER A 1 329 ? -15.569 1.130 28.187 1.00 63.66 329 SER A CA 1
ATOM 2613 C C . SER A 1 329 ? -14.859 1.022 29.544 1.00 63.66 329 SER A C 1
ATOM 2615 O O . SER A 1 329 ? -15.176 0.148 30.350 1.00 63.66 329 SER A O 1
ATOM 2617 N N . ARG A 1 330 ? -13.935 1.946 29.847 1.00 62.12 330 ARG A N 1
ATOM 2618 C CA . ARG A 1 330 ? -13.240 1.996 31.144 1.00 62.12 330 ARG A CA 1
ATOM 2619 C C . ARG A 1 330 ? -14.165 2.432 32.287 1.00 62.12 330 ARG A C 1
ATOM 2621 O O . ARG A 1 330 ? -14.119 1.819 33.349 1.00 62.12 330 ARG A O 1
ATOM 2628 N N . ILE A 1 331 ? -15.010 3.443 32.072 1.00 59.09 331 ILE A N 1
ATOM 2629 C CA . ILE A 1 331 ? -15.965 3.934 33.088 1.00 59.09 331 ILE A CA 1
ATOM 2630 C C . ILE A 1 331 ? -17.024 2.868 33.412 1.00 59.09 331 ILE A C 1
ATOM 2632 O O . ILE A 1 331 ? -17.390 2.681 34.573 1.00 59.09 331 ILE A O 1
ATOM 2636 N N . ALA A 1 332 ? -17.481 2.117 32.406 1.00 53.94 332 ALA A N 1
ATOM 2637 C CA . ALA A 1 332 ? -18.390 0.995 32.623 1.00 53.94 332 ALA A CA 1
ATOM 2638 C C . ALA A 1 332 ? -17.774 -0.074 33.548 1.00 53.94 332 ALA A C 1
ATOM 2640 O O . ALA A 1 332 ? -18.467 -0.597 34.415 1.00 53.94 332 ALA A O 1
ATOM 2641 N N . ARG A 1 333 ? -16.465 -0.348 33.433 1.00 50.53 333 ARG A N 1
ATOM 2642 C CA . ARG A 1 333 ? -15.762 -1.290 34.323 1.00 50.53 333 ARG A CA 1
ATOM 2643 C C . ARG A 1 333 ? -15.617 -0.777 35.758 1.00 50.53 333 ARG A C 1
ATOM 2645 O O . ARG A 1 333 ? -15.747 -1.568 36.685 1.00 50.53 333 ARG A O 1
ATOM 2652 N N . THR A 1 334 ? -15.387 0.520 35.970 1.00 54.53 334 THR A N 1
ATOM 2653 C CA . THR A 1 334 ? -15.224 1.072 37.330 1.00 54.53 334 THR A CA 1
ATOM 2654 C C . THR A 1 334 ? -16.533 1.101 38.119 1.00 54.53 334 THR A C 1
ATOM 2656 O O . THR A 1 334 ? -16.523 0.848 39.320 1.00 54.53 334 THR A O 1
ATOM 2659 N N . ASN A 1 335 ? -17.671 1.326 37.456 1.00 49.50 335 ASN A N 1
ATOM 2660 C CA . ASN A 1 335 ? -18.973 1.373 38.132 1.00 49.50 335 ASN A CA 1
ATOM 2661 C C . ASN A 1 335 ? -19.523 -0.009 38.516 1.00 49.50 335 ASN A C 1
ATOM 2663 O O . ASN A 1 335 ? -20.365 -0.094 39.404 1.00 49.50 335 ASN A O 1
ATOM 2667 N N . VAL A 1 336 ? -19.025 -1.094 37.915 1.00 51.66 336 VAL A N 1
ATOM 2668 C CA . VAL A 1 336 ? -19.365 -2.463 38.343 1.00 51.66 336 VAL A CA 1
ATOM 2669 C C . VAL A 1 336 ? -18.575 -2.874 39.600 1.00 51.66 336 VAL A C 1
ATOM 2671 O O . VAL A 1 336 ? -19.036 -3.722 40.356 1.00 51.66 336 VAL A O 1
ATOM 2674 N N . GLY A 1 337 ? -17.429 -2.238 39.881 1.00 42.62 337 GLY A N 1
ATOM 2675 C CA . GLY A 1 337 ? -16.593 -2.541 41.052 1.00 42.62 337 GLY A CA 1
ATOM 2676 C C . GLY A 1 337 ? -16.905 -1.745 42.328 1.00 42.62 337 GLY A C 1
ATOM 2677 O O . GLY A 1 337 ? -16.447 -2.126 43.399 1.00 42.62 337 GLY A O 1
ATOM 2678 N N . SER A 1 338 ? -17.675 -0.653 42.249 1.00 40.59 338 SER A N 1
ATOM 2679 C CA . SER A 1 338 ? -17.870 0.273 43.383 1.00 40.59 338 SER A CA 1
ATOM 2680 C C . SER A 1 338 ? -19.115 0.008 44.244 1.00 40.59 338 SER A C 1
ATOM 2682 O O . SER A 1 338 ? -19.307 0.701 45.241 1.00 40.59 338 SER A O 1
ATOM 2684 N N . ASN A 1 339 ? -19.955 -0.977 43.914 1.00 41.12 339 ASN A N 1
ATOM 2685 C CA . ASN A 1 339 ? -21.216 -1.215 44.638 1.00 41.12 339 ASN A CA 1
ATOM 2686 C C . ASN A 1 339 ? -21.124 -2.217 45.807 1.00 41.12 339 ASN A C 1
ATOM 2688 O O . ASN A 1 339 ? -22.156 -2.587 46.354 1.00 41.12 339 ASN A O 1
ATOM 2692 N N . ASN A 1 340 ? -19.920 -2.609 46.241 1.00 43.31 340 ASN A N 1
ATOM 2693 C CA . ASN A 1 340 ? -19.736 -3.564 47.349 1.00 43.31 340 ASN A CA 1
ATOM 2694 C C . ASN A 1 340 ? -19.192 -2.944 48.652 1.00 43.31 340 ASN A C 1
ATOM 2696 O O . ASN A 1 340 ? -18.726 -3.675 49.519 1.00 43.31 340 ASN A O 1
ATOM 2700 N N . ALA A 1 341 ? -19.236 -1.619 48.819 1.00 36.78 341 ALA A N 1
ATOM 2701 C CA . ALA A 1 341 ? -18.690 -0.951 50.005 1.00 36.78 341 ALA A CA 1
ATOM 2702 C C . ALA A 1 341 ? -19.715 -0.060 50.723 1.00 36.78 341 ALA A C 1
ATOM 2704 O O . ALA A 1 341 ? -19.401 1.071 51.055 1.00 36.78 341 ALA A O 1
ATOM 2705 N N . PHE A 1 342 ? -20.935 -0.552 50.937 1.00 40.25 342 PHE A N 1
ATOM 2706 C CA . PHE A 1 342 ? -21.846 -0.068 51.983 1.00 40.25 342 PHE A CA 1
ATOM 2707 C C . PHE A 1 342 ? -22.871 -1.167 52.288 1.00 40.25 342 PHE A C 1
ATOM 2709 O O . PHE A 1 342 ? -23.922 -1.236 51.655 1.00 40.25 342 PHE A O 1
ATOM 2716 N N . ALA A 1 343 ? -22.530 -2.038 53.233 1.00 35.12 343 ALA A N 1
ATOM 2717 C CA . ALA A 1 343 ? -23.462 -2.797 54.063 1.00 35.12 343 ALA A CA 1
ATOM 2718 C C . ALA A 1 343 ? -22.713 -3.262 55.312 1.00 35.12 343 ALA A C 1
ATOM 2720 O O . ALA A 1 343 ? -21.654 -3.908 55.135 1.00 35.12 343 ALA A O 1
#